Protein AF-A0A1J5D6B6-F1 (afdb_monomer)

Nearest PDB structures (foldseek):
  6pyu-assembly1_B  TM=5.016E-01  e=1.955E+00  Homo sapiens
  5c22-assembly4_D  TM=2.352E-01  e=2.054E+00  Escherichia coli
  5c22-assembly3_C  TM=2.346E-01  e=4.563E+00  Escherichia coli

Mean predicted aligned error: 16.15 Å

Sequence (320 aa):
MKPPSLSFFITIIVAALSVAAFASGPAAPVIGTVDLAALLVFHPAMAAYDPFNHAFLKNKTTMQPQEINRLNQKTDKQITDLQEKIKPLQGRMNELRSRFDEDQRKTQGEHDKILPGLSGGRAFQENNKFSMKMNALSVKFTSQIRALQVQIDQLQASIQENLSGGPASRYTSADETQQRFADLYAEIQRITQQAASAKGISVVFDSGFSPPGGSTAASREPDLPSNFEYGEMLGMSLPQGLDRDSGAVQGFFELQRSRAEAWYRNRCSILSPFSERIQTSFVVTGGIDLTAEVMAAVLTKYRIDSKLQNAVLQAVHHGK

Foldseek 3Di:
DDDDDPVVVVVVVVVVVVVVPPPCDPDDAFEEEAALLLLLLLQLQCLQADLVVRFGFDDPPPDDPVNLVVVQVVLVVVLVVLVVVLVVLVVVLVVLVVVLVVVLVVLVVVLVVCQVVDDDPVNVVSVVVSVVVNVVSVVVSVVSNVVSVVVNVVSVVVSVVSVVVDDDPSGDDPVRRLVVSVVSSVVLVVLVVVLCVVVSNPYYAHANDDPPDDDDLLPDRQPDPPPLRSNCLQVDDDPPPCVPPPVSVVVNLVVSLVSLLSSSVCSSNSCSVVCVVVVPHDHDDDGHYCHLVSLVVSCVVVVGDPSSSVSNSVSVVVND

Structure (mmCIF, N/CA/C/O backbone):
data_AF-A0A1J5D6B6-F1
#
_entry.id   AF-A0A1J5D6B6-F1
#
loop_
_atom_site.group_PDB
_atom_site.id
_atom_site.type_symbol
_atom_site.label_atom_id
_atom_site.label_alt_id
_atom_site.label_comp_id
_atom_site.label_asym_id
_atom_site.label_entity_id
_atom_site.label_seq_id
_atom_site.pdbx_PDB_ins_code
_atom_site.Cartn_x
_atom_site.Cartn_y
_atom_site.Cartn_z
_atom_site.occupancy
_atom_site.B_iso_or_equiv
_atom_site.auth_seq_id
_atom_site.auth_comp_id
_atom_site.auth_asym_id
_atom_site.auth_atom_id
_atom_site.pdbx_PDB_model_num
ATOM 1 N N . MET A 1 1 ? -60.177 44.502 64.240 1.00 45.25 1 MET A N 1
ATOM 2 C CA . MET A 1 1 ? -59.138 43.525 63.847 1.00 45.25 1 MET A CA 1
ATOM 3 C C . MET A 1 1 ? -59.154 43.415 62.329 1.00 45.25 1 MET A C 1
ATOM 5 O O . MET A 1 1 ? -60.178 43.042 61.778 1.00 45.25 1 MET A O 1
ATOM 9 N N . LYS A 1 2 ? -58.092 43.877 61.660 1.00 43.75 2 LYS A N 1
ATOM 10 C CA . LYS A 1 2 ? -57.974 43.949 60.192 1.00 43.75 2 LYS A CA 1
ATOM 11 C C . LYS A 1 2 ? -57.109 42.759 59.739 1.00 43.75 2 LYS A C 1
ATOM 13 O O . LYS A 1 2 ? -56.049 42.585 60.340 1.00 43.75 2 LYS A O 1
ATOM 18 N N . PRO A 1 3 ? -57.524 41.934 58.762 1.00 51.62 3 PRO A N 1
ATOM 19 C CA . PRO A 1 3 ? -56.707 40.809 58.316 1.00 51.62 3 PRO A CA 1
ATOM 20 C C . PRO A 1 3 ? -55.467 41.319 57.557 1.00 51.62 3 PRO A C 1
ATOM 22 O O . PRO A 1 3 ? -55.564 42.332 56.856 1.00 51.62 3 PRO A O 1
ATOM 25 N N . PRO A 1 4 ? -54.302 40.661 57.689 1.00 52.03 4 PRO A N 1
ATOM 26 C CA . PRO A 1 4 ? -53.114 41.032 56.933 1.00 52.03 4 PRO A CA 1
ATOM 27 C C . PRO A 1 4 ? -53.316 40.749 55.440 1.00 52.03 4 PRO A C 1
ATOM 29 O O . PRO A 1 4 ? -53.865 39.723 55.040 1.00 52.03 4 PRO A O 1
ATOM 32 N N . SER A 1 5 ? -52.889 41.701 54.613 1.00 51.56 5 SER A N 1
ATOM 33 C CA . SER A 1 5 ? -53.041 41.682 53.159 1.00 51.56 5 SER A CA 1
ATOM 34 C C . SER A 1 5 ? -52.212 40.573 52.502 1.00 51.56 5 SER A C 1
ATOM 36 O O . SER A 1 5 ? -51.002 40.486 52.726 1.00 51.56 5 SER A O 1
ATOM 38 N N . LEU A 1 6 ? -52.850 39.814 51.606 1.00 52.22 6 LEU A N 1
ATOM 39 C CA . LEU A 1 6 ? -52.273 38.739 50.782 1.00 52.22 6 LEU A CA 1
ATOM 40 C C . LEU A 1 6 ? -51.003 39.132 49.992 1.00 52.22 6 LEU A C 1
ATOM 42 O O . LEU A 1 6 ? -50.232 38.259 49.601 1.00 52.22 6 LEU A O 1
ATOM 46 N N . SER A 1 7 ? -50.751 40.427 49.769 1.00 51.31 7 SER A N 1
ATOM 47 C CA . SER A 1 7 ? -49.588 40.907 49.009 1.00 51.31 7 SER A CA 1
ATOM 48 C C . SER A 1 7 ? -48.235 40.650 49.676 1.00 51.31 7 SER A C 1
ATOM 50 O O . SER A 1 7 ? -47.229 40.648 48.977 1.00 51.31 7 SER A O 1
ATOM 52 N N . PHE A 1 8 ? -48.173 40.413 50.991 1.00 49.12 8 PHE A N 1
ATOM 53 C CA . PHE A 1 8 ? -46.883 40.206 51.667 1.00 49.12 8 PHE A CA 1
ATOM 54 C C . PHE A 1 8 ? -46.329 38.781 51.504 1.00 49.12 8 PHE A C 1
ATOM 56 O O . PHE A 1 8 ? -45.116 38.587 51.516 1.00 49.12 8 PHE A O 1
ATOM 63 N N . PHE A 1 9 ? -47.197 37.785 51.289 1.00 47.00 9 PHE A N 1
ATOM 64 C CA . PHE A 1 9 ? -46.773 36.390 51.114 1.00 47.00 9 PHE A CA 1
ATOM 65 C C . PHE A 1 9 ? -46.266 36.084 49.698 1.00 47.00 9 PHE A C 1
ATOM 67 O O . PHE A 1 9 ? -45.377 35.251 49.537 1.00 47.00 9 PHE A O 1
ATOM 74 N N . ILE A 1 10 ? -46.763 36.783 48.672 1.00 51.06 10 ILE A N 1
ATOM 75 C CA . ILE A 1 10 ? -46.348 36.546 47.279 1.00 51.06 10 ILE A CA 1
ATOM 76 C C . ILE A 1 10 ? -44.930 37.087 47.021 1.00 51.06 10 ILE A C 1
ATOM 78 O O . ILE A 1 10 ? -44.139 36.445 46.333 1.00 51.06 10 ILE A O 1
ATOM 82 N N . THR A 1 11 ? -44.550 38.207 47.640 1.00 46.72 11 THR A N 1
ATOM 83 C CA . THR A 1 11 ? -43.224 38.817 47.436 1.00 46.72 11 THR A CA 1
ATOM 84 C C . THR A 1 11 ? -42.088 37.996 48.061 1.00 46.72 11 THR A C 1
ATOM 86 O O . THR A 1 11 ? -40.992 37.942 47.507 1.00 46.72 11 THR A O 1
ATOM 89 N N . ILE A 1 12 ? -42.342 37.288 49.169 1.00 50.06 12 ILE A N 1
ATOM 90 C CA . ILE A 1 12 ? -41.332 36.435 49.822 1.00 50.06 12 ILE A CA 1
ATOM 91 C C . ILE A 1 12 ? -41.109 35.129 49.038 1.00 50.06 12 ILE A C 1
ATOM 93 O O . ILE A 1 12 ? -39.979 34.651 48.960 1.00 50.06 12 ILE A O 1
ATOM 97 N N . ILE A 1 13 ? -42.139 34.589 48.378 1.00 51.00 13 ILE A N 1
ATOM 98 C CA . ILE A 1 13 ? -42.002 33.378 47.548 1.00 51.00 13 ILE A CA 1
ATOM 99 C C . ILE A 1 13 ? -41.249 33.679 46.241 1.00 51.00 13 ILE A C 1
ATOM 101 O O . ILE A 1 13 ? -40.418 32.877 45.818 1.00 51.00 13 ILE A O 1
ATOM 105 N N . VAL A 1 14 ? -41.442 34.858 45.638 1.00 50.56 14 VAL A N 1
ATOM 106 C CA . VAL A 1 14 ? -40.681 35.263 44.438 1.00 50.56 14 VAL A CA 1
ATOM 107 C C . VAL A 1 14 ? -39.212 35.562 44.773 1.00 50.56 14 VAL A C 1
ATOM 109 O O . VAL A 1 14 ? -38.323 35.205 44.000 1.00 50.56 14 VAL A O 1
ATOM 112 N N . ALA A 1 15 ? -38.917 36.115 45.954 1.00 47.34 15 ALA A N 1
ATOM 113 C CA . ALA A 1 15 ? -37.536 36.313 46.404 1.00 47.34 15 ALA A CA 1
ATOM 114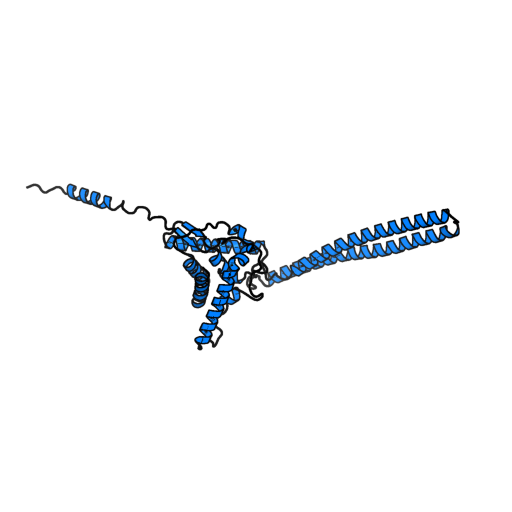 C C . ALA A 1 15 ? -36.827 34.990 46.765 1.00 47.34 15 ALA A C 1
ATOM 116 O O . ALA A 1 15 ? -35.646 34.836 46.464 1.00 47.34 15 ALA A O 1
ATOM 117 N N . ALA A 1 16 ? -37.538 34.004 47.328 1.00 46.91 16 ALA A N 1
ATOM 118 C CA . ALA A 1 16 ? -36.970 32.692 47.653 1.00 46.91 16 ALA A CA 1
ATOM 119 C C . ALA A 1 16 ? -36.756 31.785 46.422 1.00 46.91 16 ALA A C 1
ATOM 121 O O . ALA A 1 16 ? -35.820 30.987 46.420 1.00 46.91 16 ALA A O 1
ATOM 122 N N . LEU A 1 17 ? -37.547 31.934 45.348 1.00 47.38 17 LEU A N 1
ATOM 123 C CA . LEU A 1 17 ? -37.294 31.232 44.078 1.00 47.38 17 LEU A CA 1
ATOM 124 C C . LEU A 1 17 ? -36.181 31.868 43.226 1.00 47.38 17 LEU A C 1
ATOM 126 O O . LEU A 1 17 ? -35.637 31.202 42.349 1.00 47.38 17 LEU A O 1
ATOM 130 N N . SER A 1 18 ? -35.805 33.122 43.489 1.00 46.94 18 SER A N 1
ATOM 131 C CA . SER A 1 18 ? -34.784 33.828 42.697 1.00 46.94 18 SER A CA 1
ATOM 132 C C . SER A 1 18 ? -33.343 33.530 43.137 1.00 46.94 18 SER A C 1
ATOM 134 O O . SER A 1 18 ? -32.409 33.768 42.375 1.00 46.94 18 SER A O 1
ATOM 136 N N . VAL A 1 19 ? -33.136 32.983 44.343 1.00 47.47 19 VAL A N 1
ATOM 137 C CA . VAL A 1 19 ? -31.791 32.673 44.878 1.00 47.47 19 VAL A CA 1
ATOM 138 C C . VAL A 1 19 ? -31.315 31.262 44.489 1.00 47.47 19 VAL A C 1
ATOM 140 O O . VAL A 1 19 ? -30.121 30.982 44.529 1.00 47.47 19 VAL A O 1
ATOM 143 N N . ALA A 1 20 ? -32.204 30.382 44.017 1.00 47.47 20 ALA A N 1
ATOM 144 C CA . ALA A 1 20 ? -31.827 29.035 43.571 1.00 47.47 20 ALA A CA 1
ATOM 145 C C . ALA A 1 20 ? -31.264 28.979 42.133 1.00 47.47 20 ALA A C 1
ATOM 147 O O . ALA A 1 20 ? -30.716 27.954 41.736 1.00 47.47 20 ALA A O 1
ATOM 148 N N . ALA A 1 21 ? -31.366 30.060 41.350 1.00 48.50 21 ALA A N 1
ATOM 149 C CA . ALA A 1 21 ? -30.994 30.063 39.929 1.00 48.50 21 ALA A CA 1
ATOM 150 C C . ALA A 1 21 ? -29.518 30.414 39.636 1.00 48.50 21 ALA A C 1
ATOM 152 O O . ALA A 1 21 ? -29.111 30.383 38.479 1.00 48.50 21 ALA A O 1
ATOM 153 N N . PHE A 1 22 ? -28.702 30.732 40.651 1.00 46.53 22 PHE A N 1
ATOM 154 C CA . PHE A 1 22 ? -27.329 31.234 40.449 1.00 46.53 22 PHE A CA 1
ATOM 155 C C . PHE A 1 22 ? -26.210 30.343 41.016 1.00 46.53 22 PHE A C 1
ATOM 157 O O . PHE A 1 22 ? -25.053 30.754 41.022 1.00 46.53 22 PHE A O 1
ATOM 164 N N . ALA A 1 23 ? -26.512 29.119 41.465 1.00 44.16 23 ALA A N 1
ATOM 165 C CA . ALA A 1 23 ? -25.514 28.229 42.078 1.00 44.16 23 ALA A CA 1
ATOM 166 C C . ALA A 1 23 ? -24.962 27.122 41.157 1.00 44.16 23 ALA A C 1
ATOM 168 O O . ALA A 1 23 ? -24.169 26.300 41.608 1.00 44.16 23 ALA A O 1
ATOM 169 N N . SER A 1 24 ? -25.322 27.092 39.872 1.00 52.50 24 SER A N 1
ATOM 170 C CA . SER A 1 24 ? -24.652 26.241 38.881 1.00 52.50 24 SER A CA 1
ATOM 171 C C . SER A 1 24 ? -23.726 27.098 38.021 1.00 52.50 24 SER A C 1
ATOM 173 O O . SER A 1 24 ? -24.060 27.454 36.890 1.00 52.50 24 SER A O 1
ATOM 175 N N . GLY A 1 25 ? -22.561 27.462 38.566 1.00 55.38 25 GLY A N 1
ATOM 176 C CA . GLY A 1 25 ? -21.450 27.899 37.718 1.00 55.38 25 GLY A CA 1
ATOM 177 C C . GLY A 1 25 ? -21.177 26.825 36.653 1.00 55.38 25 GLY A C 1
ATOM 178 O O . GLY A 1 25 ? -21.450 25.650 36.920 1.00 55.38 25 GLY A O 1
ATOM 179 N N . PRO A 1 26 ? -20.700 27.187 35.445 1.00 58.22 26 PRO A N 1
ATOM 180 C CA . PRO A 1 26 ? -20.367 26.193 34.433 1.00 58.22 26 PRO A CA 1
ATOM 181 C C . PRO A 1 26 ? -19.434 25.168 35.075 1.00 58.22 26 PRO A C 1
ATOM 183 O O . PRO A 1 26 ? -18.391 25.538 35.621 1.00 58.22 26 PRO A O 1
ATOM 186 N N . ALA A 1 27 ? -19.860 23.901 35.089 1.00 61.97 27 ALA A N 1
ATOM 187 C CA . ALA A 1 27 ? -19.034 22.811 35.581 1.00 61.97 27 ALA A CA 1
ATOM 188 C C . ALA A 1 27 ? -17.660 22.934 34.916 1.00 61.97 27 ALA A C 1
ATOM 190 O O . ALA A 1 27 ? -17.585 23.202 33.713 1.00 61.97 27 ALA A O 1
ATOM 191 N N . ALA A 1 28 ? -16.591 22.828 35.710 1.00 68.81 28 ALA A N 1
ATOM 192 C CA . ALA A 1 28 ? -15.234 22.981 35.203 1.00 68.81 28 ALA A CA 1
ATOM 193 C C . ALA A 1 28 ? -15.067 22.111 33.943 1.00 68.81 28 ALA A C 1
ATOM 195 O O . ALA A 1 28 ? -15.511 20.959 33.964 1.00 68.81 28 ALA A O 1
ATOM 196 N N . PRO A 1 29 ? -14.490 22.647 32.851 1.00 71.88 29 PRO A N 1
ATOM 197 C CA . PRO A 1 29 ? -14.393 21.915 31.598 1.00 71.88 29 PRO A CA 1
ATOM 198 C C . PRO A 1 29 ? -13.640 20.609 31.845 1.00 71.88 29 PRO A C 1
ATOM 200 O O . PRO A 1 29 ? -12.463 20.610 32.208 1.00 71.88 29 PRO A O 1
ATOM 203 N N . VAL A 1 30 ? -14.344 19.489 31.689 1.00 84.00 30 VAL A N 1
ATOM 204 C CA . VAL A 1 30 ? -13.747 18.165 31.825 1.00 84.00 30 VAL A CA 1
ATOM 205 C C . VAL A 1 30 ? -12.974 17.894 30.543 1.00 84.00 30 VAL A C 1
ATOM 207 O O . VAL A 1 30 ? -13.520 17.993 29.441 1.00 84.00 30 VAL A O 1
ATOM 210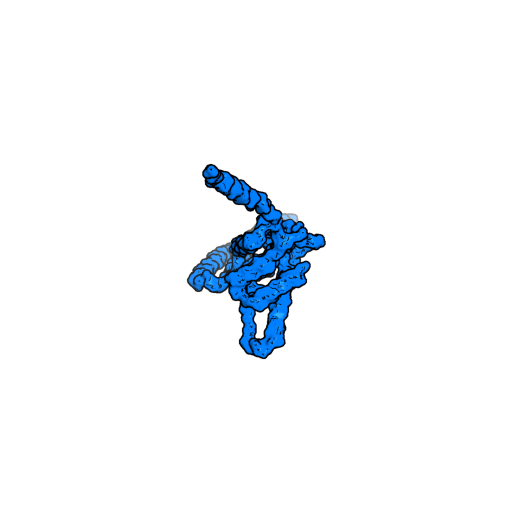 N N . ILE A 1 31 ? -11.692 17.582 30.696 1.00 86.00 31 ILE A N 1
ATOM 211 C CA . ILE A 1 31 ? -10.795 17.229 29.598 1.00 86.00 31 ILE A CA 1
ATOM 212 C C . ILE A 1 31 ? -10.806 15.708 29.439 1.00 86.00 31 ILE A C 1
ATOM 214 O O . ILE A 1 31 ? -10.655 14.972 30.419 1.00 86.00 31 ILE A O 1
ATOM 218 N N . GLY A 1 32 ? -10.985 15.242 28.207 1.00 86.69 32 GLY A N 1
ATOM 219 C CA . GLY A 1 32 ? -10.864 13.838 27.834 1.00 86.69 32 GLY A CA 1
ATOM 220 C C . GLY A 1 32 ? -9.606 13.584 27.014 1.00 86.69 32 GLY A C 1
ATOM 221 O O . GLY A 1 32 ? -9.111 14.475 26.322 1.00 86.69 32 GLY A O 1
ATOM 222 N N . THR A 1 33 ? -9.112 12.355 27.056 1.00 89.31 33 THR A N 1
ATOM 223 C CA . THR A 1 33 ? -8.022 11.886 26.196 1.00 89.31 33 THR A CA 1
ATOM 224 C C . THR A 1 33 ? -8.472 10.677 25.391 1.00 89.31 33 THR A C 1
ATOM 226 O O . THR A 1 33 ? -9.368 9.934 25.797 1.00 89.31 33 THR A O 1
ATOM 229 N N . VAL A 1 34 ? -7.884 10.495 24.214 1.00 88.81 34 VAL A N 1
ATOM 230 C CA . VAL A 1 34 ? -8.169 9.361 23.342 1.00 88.81 34 VAL A CA 1
ATOM 231 C C . VAL A 1 34 ? -6.899 8.929 22.618 1.00 88.81 34 VAL A C 1
ATOM 233 O O . VAL A 1 34 ? -6.173 9.760 22.087 1.00 88.81 34 VAL A O 1
ATOM 236 N N . ASP A 1 35 ? -6.616 7.631 22.582 1.00 88.75 35 ASP A N 1
ATOM 237 C CA . ASP A 1 35 ? -5.547 7.085 21.746 1.00 88.75 35 ASP A CA 1
ATOM 238 C C . ASP A 1 35 ? -6.069 6.899 20.316 1.00 88.75 35 ASP A C 1
ATOM 240 O O . ASP A 1 35 ? -6.650 5.865 19.969 1.00 88.75 35 ASP A O 1
ATOM 244 N N . LEU A 1 36 ? -5.900 7.930 19.485 1.00 88.38 36 LEU A N 1
ATOM 245 C CA . LEU A 1 36 ? -6.423 7.921 18.122 1.00 88.38 36 LEU A CA 1
ATOM 246 C C . LEU A 1 36 ? -5.714 6.885 17.242 1.00 88.38 36 LEU A C 1
ATOM 248 O O . LEU A 1 36 ? -6.354 6.272 16.387 1.00 88.38 36 LEU A O 1
ATOM 252 N N . ALA A 1 37 ? -4.421 6.646 17.481 1.00 88.81 37 ALA A N 1
ATOM 253 C CA . ALA A 1 37 ? -3.646 5.629 16.777 1.00 88.81 37 ALA A CA 1
ATOM 254 C C . ALA A 1 37 ? -4.246 4.236 16.999 1.00 88.81 37 ALA A C 1
ATOM 256 O O . ALA A 1 37 ? -4.489 3.501 16.040 1.00 88.81 37 ALA A O 1
ATOM 257 N N . ALA A 1 38 ? -4.529 3.892 18.258 1.00 90.12 38 ALA A N 1
ATOM 258 C CA . ALA A 1 38 ? -5.153 2.624 18.611 1.00 90.12 38 ALA A CA 1
ATOM 259 C C . ALA A 1 38 ? -6.540 2.485 17.976 1.00 90.12 38 ALA A C 1
ATOM 261 O O . ALA A 1 38 ? -6.835 1.448 17.383 1.00 90.12 38 ALA A O 1
ATOM 262 N N . LEU A 1 39 ? -7.370 3.533 18.059 1.00 91.75 39 LEU A N 1
ATOM 263 C CA . LEU A 1 39 ? -8.713 3.537 17.471 1.00 91.75 39 LEU A CA 1
ATOM 264 C C . LEU A 1 39 ? -8.696 3.340 15.955 1.00 91.75 39 LEU A C 1
ATOM 266 O O . LEU A 1 39 ? -9.516 2.589 15.434 1.00 91.75 39 LEU A O 1
ATOM 270 N N . LEU A 1 40 ? -7.765 3.992 15.254 1.00 91.81 40 LEU A N 1
ATOM 271 C CA . LEU A 1 40 ? -7.618 3.861 13.807 1.00 91.81 40 LEU A CA 1
ATOM 272 C C . LEU A 1 40 ? -7.171 2.452 13.430 1.00 91.81 40 LEU A C 1
ATOM 274 O O . LEU A 1 40 ? -7.821 1.810 12.613 1.00 91.81 40 LEU A O 1
ATOM 278 N N . VAL A 1 41 ? -6.099 1.949 14.045 1.00 91.00 41 VAL A N 1
ATOM 279 C CA . VAL A 1 41 ? -5.502 0.650 13.696 1.00 91.00 41 VAL A CA 1
ATOM 280 C C . VAL A 1 41 ? -6.427 -0.530 14.003 1.00 91.00 41 VAL A C 1
ATOM 282 O O . VAL A 1 41 ? -6.443 -1.497 13.242 1.00 91.00 41 VAL A O 1
ATOM 285 N N . PHE A 1 42 ? -7.241 -0.447 15.058 1.00 92.38 42 PHE A N 1
ATOM 286 C CA . PHE A 1 42 ? -8.244 -1.465 15.390 1.00 92.38 42 PHE A CA 1
ATOM 287 C C . PHE A 1 42 ? -9.632 -1.202 14.794 1.00 92.38 42 PHE A C 1
ATOM 289 O O . PHE A 1 42 ? -10.598 -1.895 15.123 1.00 92.38 42 PHE A O 1
ATOM 296 N N . HIS A 1 43 ? -9.766 -0.213 13.913 1.00 92.81 43 HIS A N 1
ATOM 297 C CA . HIS A 1 43 ? -11.037 0.024 13.256 1.00 92.81 43 HIS A CA 1
ATOM 298 C C . HIS A 1 43 ? -11.396 -1.178 12.357 1.00 92.81 43 HIS A C 1
ATOM 300 O O . HIS A 1 43 ? -10.570 -1.583 11.540 1.00 92.81 43 HIS A O 1
ATOM 306 N N . PRO A 1 44 ? -12.621 -1.735 12.405 1.00 90.50 44 PRO A N 1
ATOM 307 C CA . PRO A 1 44 ? -12.977 -2.922 11.622 1.00 90.50 44 PRO A CA 1
ATOM 308 C C . PRO A 1 44 ? -12.775 -2.780 10.111 1.00 90.50 44 PRO A C 1
ATOM 310 O O . PRO A 1 44 ? -12.438 -3.748 9.445 1.00 90.50 44 PRO A O 1
ATOM 313 N N . ALA A 1 45 ? -12.913 -1.580 9.543 1.00 89.69 45 ALA A N 1
ATOM 314 C CA . ALA A 1 45 ? -12.605 -1.367 8.123 1.00 89.69 45 ALA A CA 1
ATOM 315 C C . ALA A 1 45 ? -11.096 -1.416 7.778 1.00 89.69 45 ALA A C 1
ATOM 317 O O . ALA A 1 45 ? -10.757 -1.622 6.614 1.00 89.69 45 ALA A O 1
ATOM 318 N N . MET A 1 46 ? -10.196 -1.323 8.766 1.00 90.19 46 MET A N 1
ATOM 319 C CA . MET A 1 46 ? -8.770 -1.643 8.601 1.00 90.19 46 MET A CA 1
ATOM 320 C C . MET A 1 46 ? -8.512 -3.149 8.475 1.00 90.19 46 MET A C 1
ATOM 322 O O . MET A 1 46 ? -7.399 -3.530 8.138 1.00 90.19 46 MET A O 1
ATOM 326 N N . ALA A 1 47 ? -9.519 -4.017 8.661 1.00 87.56 47 ALA A N 1
ATOM 327 C CA . ALA A 1 47 ? -9.426 -5.459 8.388 1.00 87.56 47 ALA A CA 1
ATOM 328 C C . ALA A 1 47 ? -8.886 -5.772 6.989 1.00 87.56 47 ALA A C 1
ATOM 330 O O . ALA A 1 47 ? -8.178 -6.756 6.798 1.00 87.56 47 ALA A O 1
ATOM 331 N N . ALA A 1 48 ? -9.253 -4.936 6.018 1.00 86.31 48 ALA A N 1
ATOM 332 C CA . ALA A 1 48 ? -8.833 -5.071 4.636 1.00 86.31 48 ALA A CA 1
ATOM 333 C C . ALA A 1 48 ? -7.495 -4.371 4.353 1.00 86.31 48 ALA A C 1
ATOM 335 O O . ALA A 1 48 ? -6.992 -4.499 3.246 1.00 86.31 48 ALA A O 1
ATOM 336 N N . TYR A 1 49 ? -6.939 -3.590 5.279 1.00 89.31 49 TYR A N 1
ATOM 337 C CA . TYR A 1 49 ? -5.703 -2.855 5.034 1.00 89.31 49 TYR A CA 1
ATOM 338 C C . TYR A 1 49 ? -4.489 -3.774 5.128 1.00 89.31 49 TYR A C 1
ATOM 340 O O . TYR A 1 49 ? -4.320 -4.491 6.112 1.00 89.31 49 TYR A O 1
ATOM 348 N N . ASP A 1 50 ? -3.631 -3.704 4.118 1.00 86.44 50 ASP A N 1
ATOM 349 C CA . ASP A 1 50 ? -2.364 -4.417 4.078 1.00 86.44 50 ASP A CA 1
ATOM 350 C C . ASP A 1 50 ? -1.210 -3.443 4.368 1.00 86.44 50 ASP A C 1
ATOM 352 O O . ASP A 1 50 ? -0.948 -2.544 3.558 1.00 86.44 50 ASP A O 1
ATOM 356 N N . PRO A 1 51 ? -0.511 -3.602 5.509 1.00 84.44 51 PRO A N 1
ATOM 357 C CA . PRO A 1 51 ? 0.602 -2.738 5.880 1.00 84.44 51 PRO A CA 1
ATOM 358 C C . PRO A 1 51 ? 1.803 -2.805 4.935 1.00 84.44 51 PRO A C 1
ATOM 360 O O . PRO A 1 51 ? 2.549 -1.834 4.888 1.00 84.44 51 PRO A O 1
ATOM 363 N N . PHE A 1 52 ? 2.000 -3.908 4.204 1.00 82.69 52 PHE A N 1
ATOM 364 C CA . PHE A 1 52 ? 3.143 -4.085 3.301 1.00 82.69 52 PHE A CA 1
ATOM 365 C C . PHE A 1 52 ? 2.892 -3.446 1.933 1.00 82.69 52 PHE A C 1
ATOM 367 O O . PHE A 1 52 ? 3.800 -2.887 1.328 1.00 82.69 52 PHE A O 1
ATOM 374 N N . ASN A 1 53 ? 1.646 -3.503 1.454 1.00 80.81 53 ASN A N 1
ATOM 375 C CA . ASN A 1 53 ? 1.242 -2.892 0.183 1.00 80.81 53 ASN A CA 1
ATOM 376 C C . ASN A 1 53 ? 0.690 -1.463 0.343 1.00 80.81 53 ASN A C 1
ATOM 378 O O . ASN A 1 53 ? 0.377 -0.813 -0.653 1.00 80.81 53 ASN A O 1
ATOM 382 N N . HIS A 1 54 ? 0.545 -0.982 1.583 1.00 86.50 54 HIS A N 1
ATOM 383 C CA . HIS A 1 54 ? -0.014 0.327 1.936 1.00 86.50 54 HIS A CA 1
ATOM 384 C C . HIS A 1 54 ? -1.371 0.623 1.273 1.00 86.50 54 HIS A C 1
ATOM 386 O O . HIS A 1 54 ? -1.662 1.754 0.877 1.00 86.50 54 HIS A O 1
ATOM 392 N N . ALA A 1 55 ? -2.216 -0.398 1.131 1.00 86.31 55 ALA A N 1
ATOM 393 C CA . ALA A 1 55 ? -3.484 -0.293 0.421 1.00 86.31 55 ALA A CA 1
ATOM 394 C C . ALA A 1 55 ? -4.544 -1.237 1.000 1.00 86.31 55 ALA A C 1
ATOM 396 O O . ALA A 1 55 ? -4.232 -2.253 1.620 1.00 86.31 55 ALA A O 1
ATOM 397 N N . PHE A 1 56 ? -5.821 -0.909 0.793 1.00 86.81 56 PHE A N 1
ATOM 398 C CA . PHE A 1 56 ? -6.928 -1.752 1.239 1.00 86.81 56 PHE A CA 1
ATOM 399 C C . PHE A 1 56 ? -7.271 -2.799 0.205 1.00 86.81 56 PHE A C 1
ATOM 401 O O . PHE A 1 56 ? -7.399 -2.488 -0.972 1.00 86.81 56 PHE A O 1
ATOM 408 N N . LEU A 1 57 ? -7.586 -4.002 0.653 1.00 82.56 57 LEU A N 1
ATOM 409 C CA . LEU A 1 57 ? -8.181 -5.020 -0.176 1.00 82.56 57 LEU A CA 1
ATOM 410 C C . LEU A 1 57 ? -9.546 -4.531 -0.712 1.00 82.56 57 LEU A C 1
ATOM 412 O O . LEU A 1 57 ? -10.418 -4.039 0.018 1.00 82.56 57 LEU A O 1
ATOM 416 N N . LYS A 1 58 ? -9.751 -4.639 -2.024 1.00 77.19 58 LYS A N 1
ATOM 417 C CA . LYS A 1 58 ? -11.047 -4.481 -2.674 1.00 77.19 58 LYS A CA 1
ATOM 418 C C . LYS A 1 58 ? -11.881 -5.705 -2.320 1.00 77.19 58 LYS A C 1
ATOM 420 O O . LYS A 1 58 ? -11.572 -6.823 -2.728 1.00 77.19 58 LYS A O 1
ATOM 425 N N . ASN A 1 59 ? -12.960 -5.496 -1.571 1.00 60.75 59 ASN A N 1
ATOM 426 C CA . ASN A 1 59 ? -13.939 -6.546 -1.325 1.00 60.75 59 ASN A CA 1
ATOM 427 C C . ASN A 1 59 ? -14.441 -7.070 -2.678 1.00 60.75 59 ASN A C 1
ATOM 429 O O . ASN A 1 59 ? -15.021 -6.316 -3.461 1.00 60.75 59 ASN A O 1
ATOM 433 N N . LYS A 1 60 ? -14.250 -8.371 -2.942 1.00 51.69 60 LYS A N 1
ATOM 434 C CA . LYS A 1 60 ? -14.766 -9.057 -4.146 1.00 51.69 60 LYS A CA 1
ATOM 435 C C . LYS A 1 60 ? -16.281 -8.876 -4.333 1.00 51.69 60 LYS A C 1
ATOM 437 O O . LYS A 1 60 ? -16.796 -9.108 -5.417 1.00 51.69 60 LYS A O 1
ATOM 442 N N . THR A 1 61 ? -16.986 -8.464 -3.283 1.00 46.44 61 THR A N 1
ATOM 443 C CA . THR A 1 61 ? -18.442 -8.341 -3.209 1.00 46.44 61 THR A CA 1
ATOM 444 C C . THR A 1 61 ? -19.006 -7.053 -3.827 1.00 46.44 61 THR A C 1
ATOM 446 O O . THR A 1 61 ? -20.213 -6.991 -4.035 1.00 46.44 61 THR A O 1
ATOM 449 N N . THR A 1 62 ? -18.192 -6.029 -4.127 1.00 48.97 62 THR A N 1
ATOM 450 C CA . THR A 1 62 ? -18.717 -4.705 -4.541 1.00 48.97 62 THR A CA 1
ATOM 451 C C . THR A 1 62 ? -18.567 -4.362 -6.022 1.00 48.97 62 THR A C 1
ATOM 453 O O . THR A 1 62 ? -19.118 -3.353 -6.447 1.00 48.97 62 THR A O 1
ATOM 456 N N . MET A 1 63 ? -17.860 -5.164 -6.821 1.00 49.81 63 MET A N 1
ATOM 457 C CA . MET A 1 63 ? -17.827 -4.976 -8.276 1.00 49.81 63 MET A CA 1
ATOM 458 C C . MET A 1 63 ? -18.748 -5.996 -8.929 1.00 49.81 63 MET A C 1
ATOM 460 O O . MET A 1 63 ? -18.589 -7.201 -8.720 1.00 49.81 63 MET A O 1
ATOM 464 N N . GLN A 1 64 ? -19.715 -5.532 -9.725 1.00 56.38 64 GLN A N 1
ATOM 465 C CA . GLN A 1 64 ? -20.537 -6.468 -10.484 1.00 56.38 64 GLN A CA 1
ATOM 466 C C . GLN A 1 64 ? -19.632 -7.247 -11.456 1.00 56.38 64 GLN A C 1
ATOM 468 O O . GLN A 1 64 ? -18.752 -6.647 -12.079 1.00 56.38 64 GLN A O 1
ATOM 473 N N . PRO A 1 65 ? -19.852 -8.558 -11.671 1.00 57.00 65 PRO A N 1
ATOM 474 C CA . PRO A 1 65 ? -19.068 -9.353 -12.624 1.00 57.00 65 PRO A CA 1
ATOM 475 C C . PRO A 1 65 ? -18.975 -8.723 -14.026 1.00 57.00 65 PRO A C 1
ATOM 477 O O . PRO A 1 65 ? -17.990 -8.892 -14.740 1.00 57.00 65 PRO A O 1
ATOM 480 N N . GLN A 1 66 ? -19.988 -7.941 -14.410 1.00 64.75 66 GLN A N 1
ATOM 481 C CA . GLN A 1 66 ? -20.029 -7.187 -15.662 1.00 64.75 66 GLN A CA 1
ATOM 482 C C . GLN A 1 66 ? -19.024 -6.025 -15.714 1.00 64.75 66 GLN A C 1
ATOM 484 O O . GLN A 1 66 ? -18.456 -5.763 -16.773 1.00 64.75 66 GLN A O 1
ATOM 489 N N . GLU A 1 67 ? -18.774 -5.339 -14.600 1.00 57.41 67 GLU A N 1
ATOM 490 C CA . GLU A 1 67 ? -17.793 -4.248 -14.518 1.00 57.41 67 GLU A CA 1
ATOM 491 C C . GLU A 1 67 ? -16.366 -4.789 -14.549 1.00 57.41 67 GLU A C 1
ATOM 493 O O . GLU A 1 67 ? -15.520 -4.239 -15.252 1.00 57.41 67 GLU A O 1
ATOM 498 N N . ILE A 1 68 ? -16.133 -5.926 -13.887 1.00 57.47 68 ILE A N 1
ATOM 499 C CA . ILE A 1 68 ? -14.864 -6.664 -13.950 1.00 57.47 68 ILE A CA 1
ATOM 500 C C . ILE A 1 68 ? -14.568 -7.067 -15.400 1.00 57.47 68 ILE A C 1
ATOM 502 O O . ILE A 1 68 ? -13.482 -6.802 -15.910 1.00 57.47 68 ILE A O 1
ATOM 506 N N . ASN A 1 69 ? -15.558 -7.622 -16.106 1.00 67.50 69 ASN A N 1
ATOM 507 C CA . ASN A 1 69 ? -15.401 -7.994 -17.512 1.00 67.50 69 ASN A CA 1
ATOM 508 C C . ASN A 1 69 ? -15.141 -6.781 -18.420 1.00 67.50 69 ASN A C 1
ATOM 510 O O . ASN A 1 69 ? -14.321 -6.872 -19.330 1.00 67.50 69 ASN A O 1
ATOM 514 N N . ARG A 1 70 ? -15.793 -5.636 -18.177 1.00 72.38 70 ARG A N 1
ATOM 515 C CA . ARG A 1 70 ? -15.548 -4.399 -18.942 1.00 72.38 70 ARG A CA 1
ATOM 516 C C . ARG A 1 70 ? -14.152 -3.830 -18.708 1.00 72.38 70 ARG A C 1
ATOM 518 O O . ARG A 1 70 ? -13.529 -3.364 -19.659 1.00 72.38 70 ARG A O 1
ATOM 525 N N . LEU A 1 71 ? -13.670 -3.858 -17.467 1.00 64.56 71 LEU A N 1
ATOM 526 C CA . LEU A 1 71 ? -12.326 -3.401 -17.122 1.00 64.56 71 LEU A CA 1
ATOM 527 C C . LEU A 1 71 ? -11.263 -4.311 -17.737 1.00 64.56 71 LEU A C 1
ATOM 529 O O . LEU A 1 71 ? -10.369 -3.800 -18.401 1.00 64.56 71 LEU A O 1
ATOM 533 N N . ASN A 1 72 ? -11.427 -5.633 -17.633 1.00 68.44 72 ASN A N 1
ATOM 534 C CA . ASN A 1 72 ? -10.530 -6.595 -18.279 1.00 68.44 72 ASN A CA 1
ATOM 535 C C . ASN A 1 72 ? -10.489 -6.378 -19.797 1.00 68.44 72 ASN A C 1
ATOM 537 O O . ASN A 1 72 ? -9.416 -6.221 -20.362 1.00 68.44 72 ASN A O 1
ATOM 541 N N . GLN A 1 73 ? -11.648 -6.222 -20.445 1.00 78.88 73 GLN A N 1
ATOM 542 C CA . GLN A 1 73 ? -11.705 -5.911 -21.878 1.00 78.88 73 GLN A CA 1
ATOM 543 C C . GLN A 1 73 ? -11.018 -4.587 -22.235 1.00 78.88 73 GLN A C 1
ATOM 545 O O . GLN A 1 73 ? -10.475 -4.457 -23.330 1.00 78.88 73 GLN A O 1
ATOM 550 N N . LYS A 1 74 ? -11.064 -3.579 -21.357 1.00 77.31 74 LYS A N 1
ATOM 551 C CA . LYS A 1 74 ? -10.378 -2.301 -21.579 1.00 77.31 74 LYS A CA 1
ATOM 552 C C . LYS A 1 74 ? -8.862 -2.469 -21.473 1.00 77.31 74 LYS A C 1
ATOM 554 O O . LYS A 1 74 ? -8.156 -1.975 -22.348 1.00 77.31 74 LYS A O 1
ATOM 559 N N . THR A 1 75 ? -8.381 -3.179 -20.456 1.00 74.00 75 THR A N 1
ATOM 560 C CA . THR A 1 75 ? -6.956 -3.479 -20.274 1.00 74.00 75 THR A CA 1
ATOM 561 C C . THR A 1 75 ? -6.422 -4.347 -21.412 1.00 74.00 75 THR A C 1
ATOM 563 O O . THR A 1 75 ? -5.394 -4.013 -21.994 1.00 74.00 75 THR A O 1
ATOM 566 N N . ASP A 1 76 ? -7.158 -5.383 -21.821 1.00 80.69 76 ASP A N 1
ATOM 567 C CA . ASP A 1 76 ? -6.790 -6.250 -22.948 1.00 80.69 76 ASP A CA 1
ATOM 568 C C . ASP A 1 76 ? -6.677 -5.457 -24.256 1.00 80.69 76 ASP A C 1
ATOM 570 O O . ASP A 1 76 ? -5.733 -5.644 -25.028 1.00 80.69 76 ASP A O 1
ATOM 574 N N . LYS A 1 77 ? -7.604 -4.517 -24.491 1.00 87.00 77 LYS A N 1
ATOM 575 C CA . LYS A 1 77 ? -7.527 -3.593 -25.632 1.00 87.00 77 LYS A CA 1
ATOM 576 C C . LYS A 1 77 ? -6.291 -2.705 -25.554 1.00 87.00 77 LYS A C 1
ATOM 578 O O . LYS A 1 77 ? -5.571 -2.601 -26.536 1.00 87.00 77 LYS A O 1
ATOM 583 N N . GLN A 1 78 ? -6.002 -2.119 -24.393 1.00 83.56 78 GLN A N 1
ATOM 584 C CA . GLN A 1 78 ? -4.815 -1.278 -24.212 1.00 83.56 78 GLN A CA 1
ATOM 585 C C . GLN A 1 78 ? -3.511 -2.060 -24.424 1.00 83.56 78 GLN A C 1
ATOM 587 O O . GLN A 1 78 ? -2.599 -1.557 -25.077 1.00 83.56 78 GLN A O 1
ATOM 592 N N . ILE A 1 79 ? -3.429 -3.297 -23.930 1.00 83.19 79 ILE A N 1
ATOM 593 C CA . ILE A 1 79 ? -2.285 -4.185 -24.168 1.00 83.19 79 ILE A CA 1
ATOM 594 C C . ILE A 1 79 ? -2.153 -4.486 -25.662 1.00 83.19 79 ILE A C 1
ATOM 596 O O . ILE A 1 79 ? -1.053 -4.388 -26.207 1.00 83.19 79 ILE A O 1
ATOM 600 N N . THR A 1 80 ? -3.263 -4.802 -26.330 1.00 89.44 80 THR A N 1
ATOM 601 C CA . THR A 1 80 ? -3.280 -5.069 -27.775 1.00 89.44 80 THR A CA 1
ATOM 602 C C . THR A 1 80 ? -2.800 -3.848 -28.563 1.00 89.44 80 THR A C 1
ATOM 604 O O . THR A 1 80 ? -1.888 -3.974 -29.378 1.00 89.44 80 THR A O 1
ATOM 607 N N . ASP A 1 81 ? -3.306 -2.652 -28.253 1.00 90.50 81 ASP A N 1
ATOM 608 C CA . ASP A 1 81 ? -2.901 -1.395 -28.895 1.00 90.50 81 ASP A CA 1
ATOM 609 C C . ASP A 1 81 ? -1.401 -1.101 -28.694 1.00 90.50 81 ASP A C 1
ATOM 611 O O . ASP A 1 81 ? -0.710 -0.639 -29.607 1.00 90.50 81 ASP A O 1
ATOM 615 N N . LEU A 1 82 ? -0.862 -1.366 -27.497 1.00 89.38 82 LEU A N 1
ATOM 616 C CA . LEU A 1 82 ? 0.568 -1.202 -27.213 1.00 89.38 82 LEU A CA 1
ATOM 617 C C . LEU A 1 82 ? 1.419 -2.226 -27.979 1.00 89.38 82 LEU A C 1
ATOM 619 O O . LEU A 1 82 ? 2.458 -1.865 -28.536 1.00 89.38 82 LEU A O 1
ATOM 623 N N . GLN A 1 83 ? 0.971 -3.480 -28.073 1.00 89.88 83 GLN A N 1
ATOM 624 C CA . GLN A 1 83 ? 1.635 -4.511 -28.877 1.00 89.88 83 GLN A CA 1
ATOM 625 C C . GLN A 1 83 ? 1.623 -4.166 -30.372 1.00 89.88 83 GLN A C 1
ATOM 627 O O . GLN A 1 83 ? 2.626 -4.365 -31.064 1.00 89.88 83 GLN A O 1
ATOM 632 N N . GLU A 1 84 ? 0.526 -3.599 -30.875 1.00 93.25 84 GLU A N 1
ATOM 633 C CA . GLU A 1 84 ? 0.437 -3.117 -32.253 1.00 93.25 84 GLU A CA 1
ATOM 634 C C . GLU A 1 84 ? 1.415 -1.975 -32.539 1.00 93.25 84 GLU A C 1
ATOM 636 O O . GLU A 1 84 ? 1.960 -1.919 -33.640 1.00 93.25 84 GLU A O 1
ATOM 641 N N . LYS A 1 85 ? 1.729 -1.123 -31.553 1.00 91.62 85 LYS A N 1
ATOM 642 C CA . LYS A 1 85 ? 2.763 -0.078 -31.682 1.00 91.62 85 LYS A CA 1
ATOM 643 C C . LYS A 1 85 ? 4.193 -0.624 -31.682 1.00 91.62 85 LYS A C 1
ATOM 645 O O . LYS A 1 85 ? 5.065 -0.016 -32.301 1.00 91.62 85 LYS A O 1
ATOM 650 N N . ILE A 1 86 ? 4.453 -1.769 -31.046 1.00 91.88 86 ILE A N 1
ATOM 651 C CA . ILE A 1 86 ? 5.788 -2.396 -31.025 1.00 91.88 86 ILE A CA 1
ATOM 652 C C . ILE A 1 86 ? 6.150 -2.998 -32.392 1.00 91.88 86 ILE A C 1
ATOM 654 O O . ILE A 1 86 ? 7.285 -2.844 -32.852 1.00 91.88 86 ILE A O 1
ATOM 658 N N . LYS A 1 87 ? 5.195 -3.640 -33.078 1.00 92.94 87 LYS A N 1
ATOM 659 C CA . LYS A 1 87 ? 5.418 -4.288 -34.387 1.00 92.94 87 LYS A CA 1
ATOM 660 C C . LYS A 1 87 ? 6.092 -3.382 -35.439 1.00 92.94 87 LYS A C 1
ATOM 662 O O . LYS A 1 87 ? 7.104 -3.804 -36.003 1.00 92.94 87 LYS A O 1
ATOM 667 N N . PRO A 1 88 ? 5.621 -2.148 -35.719 1.00 93.62 88 PRO A N 1
ATOM 668 C CA . PRO A 1 88 ? 6.263 -1.278 -36.703 1.00 93.62 88 PRO A CA 1
ATOM 669 C C . PRO A 1 88 ? 7.655 -0.801 -36.263 1.00 93.62 88 PRO A C 1
ATOM 671 O O . PRO A 1 88 ? 8.508 -0.578 -37.120 1.00 93.62 88 PRO A O 1
ATOM 674 N N . LEU A 1 89 ? 7.927 -0.672 -34.958 1.00 92.81 89 LEU A N 1
ATOM 675 C CA . LEU A 1 89 ? 9.266 -0.330 -34.461 1.00 92.81 89 LEU A CA 1
ATOM 676 C C . LEU A 1 89 ? 10.261 -1.472 -34.699 1.00 92.81 89 LEU A C 1
ATOM 678 O O . LEU A 1 89 ? 11.372 -1.231 -35.172 1.00 92.81 89 LEU A O 1
ATOM 682 N N . GLN A 1 90 ? 9.841 -2.717 -34.459 1.00 91.44 90 GLN A N 1
ATOM 683 C CA . GLN A 1 90 ? 10.630 -3.906 -34.797 1.00 91.44 90 GLN A CA 1
ATOM 684 C C . GLN A 1 90 ? 10.856 -4.024 -36.313 1.00 91.44 90 GLN A C 1
ATOM 686 O O . GLN A 1 90 ? 11.969 -4.323 -36.746 1.00 91.44 90 GLN A O 1
ATOM 691 N N . GLY A 1 91 ? 9.836 -3.715 -37.123 1.00 94.00 91 GLY A N 1
ATOM 692 C CA . GLY A 1 91 ? 9.956 -3.630 -38.582 1.00 94.00 91 GLY A CA 1
ATOM 693 C C . GLY A 1 91 ? 11.025 -2.626 -39.022 1.00 94.00 91 GLY A C 1
ATOM 694 O O . GLY A 1 91 ? 11.950 -2.988 -39.748 1.00 94.00 91 GLY A O 1
ATOM 695 N N . ARG A 1 92 ? 10.979 -1.396 -38.490 1.00 93.25 92 ARG A N 1
ATOM 696 C CA . ARG A 1 92 ? 11.993 -0.356 -38.752 1.00 93.25 92 ARG A CA 1
ATOM 697 C C . ARG A 1 92 ? 13.399 -0.778 -38.331 1.00 93.25 92 ARG A C 1
ATOM 699 O O . ARG A 1 92 ? 14.361 -0.454 -39.020 1.00 93.25 92 ARG A O 1
ATOM 706 N N . MET A 1 93 ? 13.532 -1.506 -37.222 1.00 91.56 93 MET A N 1
ATOM 707 C CA . MET A 1 93 ? 14.821 -2.025 -36.759 1.00 91.56 93 MET A CA 1
ATOM 708 C C . MET A 1 93 ? 15.418 -3.039 -37.750 1.00 91.56 93 MET A C 1
ATOM 710 O O . MET A 1 93 ? 16.616 -2.993 -38.035 1.00 91.56 93 MET A O 1
ATOM 714 N N . ASN A 1 94 ? 14.585 -3.919 -38.311 1.00 93.12 94 ASN A N 1
ATOM 715 C CA . ASN A 1 94 ? 15.003 -4.893 -39.322 1.00 93.12 94 ASN A CA 1
ATOM 716 C C . ASN A 1 94 ? 15.347 -4.225 -40.661 1.00 93.12 94 ASN A C 1
ATOM 718 O O . ASN A 1 94 ? 16.374 -4.548 -41.257 1.00 93.12 94 ASN A O 1
ATOM 722 N N . GLU A 1 95 ? 14.544 -3.255 -41.106 1.00 94.69 95 GLU A N 1
ATOM 723 C CA . GLU A 1 95 ? 14.858 -2.451 -42.295 1.00 94.69 95 GLU A CA 1
ATOM 724 C C . GLU A 1 95 ? 16.192 -1.719 -42.139 1.00 94.69 95 GLU A C 1
ATOM 726 O O . GLU A 1 95 ? 17.005 -1.692 -43.062 1.00 94.69 95 GLU A O 1
ATOM 731 N N . LEU A 1 96 ? 16.443 -1.152 -40.957 1.00 93.81 96 LEU A N 1
ATOM 732 C CA . LEU A 1 96 ? 17.676 -0.433 -40.687 1.00 93.81 96 LEU A CA 1
ATOM 733 C C . LEU A 1 96 ? 18.902 -1.357 -40.711 1.00 93.81 96 LEU A C 1
ATOM 735 O O . LEU A 1 96 ? 19.931 -0.970 -41.260 1.00 93.81 96 LEU A O 1
ATOM 739 N N . ARG A 1 97 ? 18.784 -2.581 -40.173 1.00 93.31 97 ARG A N 1
ATOM 740 C CA . ARG A 1 97 ? 19.825 -3.622 -40.281 1.00 93.31 97 ARG A CA 1
ATOM 741 C C . ARG A 1 97 ? 20.124 -3.958 -41.739 1.00 93.31 97 ARG A C 1
ATOM 743 O O . ARG A 1 97 ? 21.278 -3.916 -42.144 1.00 93.31 97 ARG A O 1
ATOM 750 N N . SER A 1 98 ? 19.085 -4.188 -42.541 1.00 94.69 98 SER A N 1
ATOM 751 C CA . SER A 1 98 ? 19.252 -4.489 -43.966 1.00 94.69 98 SER A CA 1
ATOM 752 C C . SER A 1 98 ? 19.933 -3.350 -44.731 1.00 94.69 98 SER A C 1
ATOM 754 O O . SER A 1 98 ? 20.785 -3.611 -45.576 1.00 94.69 98 SER A O 1
ATOM 756 N N . ARG A 1 99 ? 19.574 -2.090 -44.445 1.00 94.44 99 ARG A N 1
ATOM 757 C CA . ARG A 1 99 ? 20.211 -0.921 -45.075 1.00 94.44 99 ARG A CA 1
ATOM 758 C C . ARG A 1 99 ? 21.671 -0.774 -44.662 1.00 94.44 99 ARG A C 1
ATOM 760 O O . ARG A 1 99 ? 22.505 -0.475 -45.505 1.00 94.44 99 ARG A O 1
ATOM 767 N N . PHE A 1 100 ? 21.980 -1.009 -43.388 1.00 94.69 100 PHE A N 1
ATOM 768 C CA . PHE A 1 100 ? 23.355 -0.980 -42.898 1.00 94.69 100 PHE A CA 1
ATOM 769 C C . PHE A 1 100 ? 24.229 -2.031 -43.592 1.00 94.69 100 PHE A C 1
ATOM 771 O O . PHE A 1 100 ? 25.310 -1.690 -44.067 1.00 94.69 100 PHE A O 1
ATOM 778 N N . ASP A 1 101 ? 23.738 -3.266 -43.727 1.00 94.06 101 ASP A N 1
ATOM 779 C CA . ASP A 1 101 ? 24.454 -4.333 -44.436 1.00 94.06 101 ASP A CA 1
ATOM 780 C C . ASP A 1 101 ? 24.695 -3.973 -45.912 1.00 94.06 101 ASP A C 1
ATOM 782 O O . ASP A 1 101 ? 25.767 -4.242 -46.463 1.00 94.06 101 ASP A O 1
ATOM 786 N N . GLU A 1 102 ? 23.713 -3.344 -46.564 1.00 95.38 102 GLU A N 1
ATOM 787 C CA . GLU A 1 102 ? 23.836 -2.876 -47.946 1.00 95.38 102 GLU A CA 1
ATOM 788 C C . GLU A 1 102 ? 24.873 -1.748 -48.079 1.00 95.38 102 GLU A C 1
ATOM 790 O O . GLU A 1 102 ? 25.755 -1.821 -48.939 1.00 95.38 102 GLU A O 1
ATOM 795 N N . ASP A 1 103 ? 24.812 -0.736 -47.213 1.00 94.19 103 ASP A N 1
ATOM 796 C CA . ASP A 1 103 ? 25.743 0.397 -47.205 1.00 94.19 103 ASP A CA 1
ATOM 797 C C . ASP A 1 103 ? 27.175 -0.048 -46.874 1.00 94.19 103 ASP A C 1
ATOM 799 O O . ASP A 1 103 ? 28.136 0.421 -47.494 1.00 94.19 103 ASP A O 1
ATOM 803 N N . GLN A 1 104 ? 27.331 -1.001 -45.952 1.00 94.69 104 GLN A N 1
ATOM 804 C CA . GLN A 1 104 ? 28.617 -1.613 -45.632 1.00 94.69 104 GLN A CA 1
ATOM 805 C C . GLN A 1 104 ? 29.193 -2.348 -46.846 1.00 94.69 104 GLN A C 1
ATOM 807 O O . GLN A 1 104 ? 30.353 -2.126 -47.198 1.00 94.69 104 GLN A O 1
ATOM 812 N N . ARG A 1 105 ? 28.394 -3.183 -47.526 1.00 94.75 105 ARG A N 1
ATOM 813 C CA . ARG A 1 105 ? 28.836 -3.895 -48.739 1.00 94.75 105 ARG A CA 1
ATOM 814 C C . ARG A 1 105 ? 29.207 -2.936 -49.866 1.00 94.75 105 ARG A C 1
ATOM 816 O O . ARG A 1 105 ? 30.211 -3.165 -50.536 1.00 94.75 105 ARG A O 1
ATOM 823 N N . LYS A 1 106 ? 28.437 -1.861 -50.067 1.00 94.69 106 LYS A N 1
ATOM 824 C CA . LYS A 1 106 ? 28.751 -0.821 -51.062 1.00 94.69 106 LYS A CA 1
ATOM 825 C C . LYS A 1 106 ? 30.065 -0.121 -50.733 1.00 94.69 106 LYS A C 1
ATOM 827 O O . LYS A 1 106 ? 30.939 -0.055 -51.590 1.00 94.69 106 LYS A O 1
ATOM 832 N N . THR A 1 107 ? 30.230 0.321 -49.488 1.00 91.62 107 THR A N 1
ATOM 833 C CA . THR A 1 107 ? 31.443 1.020 -49.036 1.00 91.62 107 THR A CA 1
ATOM 834 C C . THR A 1 107 ? 32.677 0.121 -49.147 1.00 91.62 107 THR A C 1
ATOM 836 O O . THR A 1 107 ? 33.723 0.572 -49.611 1.00 91.62 107 THR A O 1
ATOM 839 N N . GLN A 1 108 ? 32.552 -1.162 -48.789 1.00 92.25 108 GLN A N 1
ATOM 840 C CA . GLN A 1 108 ? 33.615 -2.155 -48.961 1.00 92.25 108 GLN A CA 1
ATOM 841 C C . GLN A 1 108 ? 33.942 -2.376 -50.444 1.00 92.25 108 GLN A C 1
ATOM 843 O O . GLN A 1 108 ? 35.100 -2.295 -50.836 1.00 92.25 108 GLN A O 1
ATOM 848 N N . GLY A 1 109 ? 32.929 -2.584 -51.289 1.00 92.62 109 GLY A N 1
ATOM 849 C CA . GLY A 1 109 ? 33.132 -2.813 -52.719 1.00 92.62 109 GLY A CA 1
ATOM 850 C C . GLY A 1 109 ? 33.719 -1.606 -53.460 1.00 92.62 109 GLY A C 1
ATOM 851 O O . GLY A 1 109 ? 34.468 -1.781 -54.418 1.00 92.62 109 GLY A O 1
ATOM 852 N N . GLU A 1 110 ? 33.406 -0.379 -53.038 1.00 90.38 110 GLU A N 1
ATOM 853 C CA . GLU A 1 110 ? 34.065 0.837 -53.533 1.00 90.38 110 GLU A CA 1
ATOM 854 C C . GLU A 1 110 ? 35.535 0.885 -53.113 1.00 90.38 110 GLU A C 1
ATOM 856 O O . GLU A 1 110 ? 36.403 1.174 -53.939 1.00 90.38 110 GLU A O 1
ATOM 861 N N . HIS A 1 111 ? 35.825 0.553 -51.854 1.00 90.75 111 HIS A N 1
ATOM 862 C CA . HIS A 1 111 ? 37.187 0.522 -51.338 1.00 90.75 111 HIS A CA 1
ATOM 863 C C . HIS A 1 111 ? 38.058 -0.513 -52.067 1.00 90.75 111 HIS A C 1
ATOM 865 O O . HIS A 1 111 ? 39.146 -0.168 -52.537 1.00 90.75 111 HIS A O 1
ATOM 871 N N . ASP A 1 112 ? 37.548 -1.734 -52.243 1.00 90.31 112 ASP A N 1
ATOM 872 C CA . ASP A 1 112 ? 38.249 -2.844 -52.899 1.00 90.31 112 ASP A CA 1
ATOM 873 C C . ASP A 1 112 ? 38.569 -2.547 -54.376 1.00 90.31 112 ASP A C 1
ATOM 875 O O . ASP A 1 112 ? 39.557 -3.046 -54.911 1.00 90.31 112 ASP A O 1
ATOM 879 N N . LYS A 1 113 ? 37.769 -1.705 -55.047 1.00 91.25 113 LYS A N 1
ATOM 880 C CA . LYS A 1 113 ? 38.033 -1.255 -56.427 1.00 91.25 113 LYS A CA 1
ATOM 881 C C . LYS A 1 113 ? 39.151 -0.218 -56.515 1.00 91.25 113 LYS A C 1
ATOM 883 O O . LYS A 1 113 ? 39.860 -0.174 -57.517 1.00 91.25 113 LYS A O 1
ATOM 888 N N . ILE A 1 114 ? 39.282 0.639 -55.505 1.00 87.00 114 ILE A N 1
ATOM 889 C CA . ILE A 1 114 ? 40.229 1.763 -55.503 1.00 87.00 114 ILE A CA 1
ATOM 890 C C . ILE A 1 114 ? 41.614 1.312 -55.016 1.00 87.00 114 ILE A C 1
ATOM 892 O O . ILE A 1 114 ? 42.634 1.766 -55.538 1.00 87.00 114 ILE A O 1
ATOM 896 N N . LEU A 1 115 ? 41.660 0.398 -54.043 1.00 84.75 115 LEU A N 1
ATOM 897 C CA . LEU A 1 115 ? 42.886 -0.023 -53.365 1.00 84.75 115 LEU A CA 1
ATOM 898 C C . LEU A 1 115 ? 43.983 -0.592 -54.298 1.00 84.75 115 LEU A C 1
ATOM 900 O O . LEU A 1 115 ? 45.137 -0.196 -54.126 1.00 84.75 115 LEU A O 1
ATOM 904 N N . PRO A 1 116 ? 43.686 -1.431 -55.315 1.00 84.56 116 PRO A N 1
ATOM 905 C CA . PRO A 1 116 ? 44.707 -2.003 -56.200 1.00 84.56 116 PRO A CA 1
ATOM 906 C C . PRO A 1 116 ? 45.456 -0.966 -57.052 1.00 84.56 116 PRO A C 1
ATOM 908 O O . PRO A 1 116 ? 46.549 -1.245 -57.538 1.00 84.56 116 PRO A O 1
ATOM 911 N N . GLY A 1 117 ? 44.878 0.227 -57.245 1.00 79.75 117 GLY A N 1
ATOM 912 C CA . GLY A 1 117 ? 45.466 1.315 -58.033 1.00 79.75 117 GLY A CA 1
ATOM 913 C C . GLY A 1 117 ? 46.327 2.296 -57.231 1.00 79.75 117 GLY A C 1
ATOM 914 O O . GLY A 1 117 ? 46.834 3.264 -57.800 1.00 79.75 117 GLY A O 1
ATOM 915 N N . LEU A 1 118 ? 46.483 2.092 -55.918 1.00 82.94 118 LEU A N 1
ATOM 916 C CA . LEU A 1 118 ? 47.175 3.015 -55.017 1.00 82.94 118 LEU A CA 1
ATOM 917 C C . LEU A 1 118 ? 48.418 2.363 -54.398 1.00 82.94 118 LEU A C 1
ATOM 919 O O . LEU A 1 118 ? 48.373 1.233 -53.927 1.00 82.94 118 LEU A O 1
ATOM 923 N N . SER A 1 119 ? 49.531 3.099 -54.333 1.00 79.38 119 SER A N 1
ATOM 924 C CA . SER A 1 119 ? 50.771 2.654 -53.680 1.00 79.38 119 SER A CA 1
ATOM 925 C C . SER A 1 119 ? 51.261 3.652 -52.621 1.00 79.38 119 SER A C 1
ATOM 927 O O . SER A 1 119 ? 50.981 4.856 -52.678 1.00 79.38 119 SER A O 1
ATOM 929 N N . GLY A 1 120 ? 51.975 3.139 -51.612 1.00 80.81 120 GLY A N 1
ATOM 930 C CA . GLY A 1 120 ? 52.606 3.938 -50.555 1.00 80.81 120 GLY A CA 1
ATOM 931 C C . GLY A 1 120 ? 51.620 4.777 -49.726 1.00 80.81 120 GLY A C 1
ATOM 932 O O . GLY A 1 120 ? 50.554 4.310 -49.327 1.00 80.81 120 GLY A O 1
ATOM 933 N N . GLY A 1 121 ? 51.963 6.043 -49.466 1.00 79.25 121 GLY A N 1
ATOM 934 C CA . GLY A 1 121 ? 51.188 6.936 -48.590 1.00 79.25 121 GLY A CA 1
ATOM 935 C C . GLY A 1 121 ? 49.748 7.225 -49.044 1.00 79.25 121 GLY A C 1
ATOM 936 O O . GLY A 1 121 ? 48.904 7.539 -48.207 1.00 79.25 121 GLY A O 1
ATOM 937 N N . ARG A 1 122 ? 49.425 7.078 -50.340 1.00 81.62 122 ARG A N 1
ATOM 938 C CA . ARG A 1 122 ? 48.050 7.264 -50.847 1.00 81.62 122 ARG A CA 1
ATOM 939 C C . ARG A 1 122 ? 47.124 6.108 -50.465 1.00 81.62 122 ARG A C 1
ATOM 941 O O . ARG A 1 122 ? 45.971 6.358 -50.133 1.00 81.62 122 ARG A O 1
ATOM 948 N N . ALA A 1 123 ? 47.636 4.876 -50.437 1.00 82.88 123 ALA A N 1
ATOM 949 C CA . ALA A 1 123 ? 46.883 3.720 -49.948 1.00 82.88 123 ALA A CA 1
ATOM 950 C C . ALA A 1 123 ? 46.578 3.853 -48.445 1.00 82.88 123 ALA A C 1
ATOM 952 O O . ALA A 1 123 ? 45.463 3.585 -48.008 1.00 82.88 123 ALA A O 1
ATOM 953 N N . PHE A 1 124 ? 47.532 4.369 -47.658 1.00 85.62 124 PHE A N 1
ATOM 954 C CA . PHE A 1 124 ? 47.319 4.652 -46.234 1.00 85.62 124 PHE A CA 1
ATOM 955 C C . PHE A 1 124 ? 46.219 5.701 -45.997 1.00 85.62 124 PHE A C 1
ATOM 957 O O . PHE A 1 124 ? 45.370 5.527 -45.123 1.00 85.62 124 PHE A O 1
ATOM 964 N N . GLN A 1 125 ? 46.197 6.777 -46.791 1.00 87.50 125 GLN A N 1
ATOM 965 C CA . GLN A 1 125 ? 45.144 7.794 -46.702 1.00 87.50 125 GLN A CA 1
ATOM 966 C C . GLN A 1 125 ? 43.762 7.233 -47.053 1.00 87.50 125 GLN A C 1
ATOM 968 O O . GLN A 1 125 ? 42.791 7.570 -46.377 1.00 87.50 125 GLN A O 1
ATOM 973 N N . GLU A 1 126 ? 43.668 6.380 -48.074 1.00 87.31 126 GLU A N 1
ATOM 974 C CA . GLU A 1 126 ? 42.395 5.771 -48.465 1.00 87.31 126 GLU A CA 1
ATOM 975 C C . GLU A 1 126 ? 41.894 4.772 -47.415 1.00 87.31 126 GLU A C 1
ATOM 977 O O . GLU A 1 126 ? 40.726 4.828 -47.040 1.00 87.31 126 GLU A O 1
ATOM 982 N N . ASN A 1 127 ? 42.785 3.964 -46.830 1.00 89.06 127 ASN A N 1
ATOM 983 C CA . ASN A 1 127 ? 42.450 3.095 -45.695 1.00 89.06 127 ASN A CA 1
ATOM 984 C C . ASN A 1 127 ? 41.921 3.897 -44.496 1.00 89.06 127 ASN A C 1
ATOM 986 O O . ASN A 1 127 ? 40.949 3.494 -43.854 1.00 89.06 127 ASN A O 1
ATOM 990 N N . ASN A 1 128 ? 42.527 5.051 -44.195 1.00 90.81 128 ASN A N 1
ATOM 991 C CA . ASN A 1 128 ? 42.059 5.909 -43.109 1.00 90.81 128 ASN A CA 1
ATOM 992 C C . ASN A 1 128 ? 40.676 6.510 -43.421 1.00 90.81 128 ASN A C 1
ATOM 994 O O . ASN A 1 128 ? 39.786 6.489 -42.573 1.00 90.81 128 ASN A O 1
ATOM 998 N N . LYS A 1 129 ? 40.444 6.973 -44.659 1.00 91.00 129 LYS A N 1
ATOM 999 C CA . LYS A 1 129 ? 39.124 7.463 -45.097 1.00 91.00 129 LYS A CA 1
ATOM 1000 C C . LYS A 1 129 ? 38.057 6.374 -45.043 1.00 91.00 129 LYS A C 1
ATOM 1002 O O . LYS A 1 129 ? 36.951 6.644 -44.579 1.00 91.00 129 LYS A O 1
ATOM 1007 N N . PHE A 1 130 ? 38.376 5.165 -45.496 1.00 92.62 130 PHE A N 1
ATOM 1008 C CA . PHE A 1 130 ? 37.486 4.012 -45.414 1.00 92.62 130 PHE A CA 1
ATOM 1009 C C . PHE A 1 130 ? 37.135 3.690 -43.957 1.00 92.62 130 PHE A C 1
ATOM 1011 O O . PHE A 1 130 ? 35.956 3.619 -43.616 1.00 92.62 130 PHE A O 1
ATOM 1018 N N . SER A 1 131 ? 38.140 3.603 -43.081 1.00 92.69 131 SER A N 1
ATOM 1019 C CA . SER A 1 131 ? 37.942 3.383 -41.645 1.00 92.69 131 SER A CA 1
ATOM 1020 C C . SER A 1 131 ? 37.056 4.467 -41.019 1.00 92.69 131 SER A C 1
ATOM 1022 O O . SER A 1 131 ? 36.090 4.159 -40.323 1.00 92.69 131 SER A O 1
ATOM 1024 N N . MET A 1 132 ? 37.296 5.744 -41.335 1.00 92.94 132 MET A N 1
ATOM 1025 C CA . MET A 1 132 ? 36.452 6.853 -40.878 1.00 92.94 132 MET A CA 1
ATOM 1026 C C . MET A 1 132 ? 35.006 6.743 -41.377 1.00 92.94 132 MET A C 1
ATOM 1028 O O . MET A 1 132 ? 34.082 6.939 -40.588 1.00 92.94 132 MET A O 1
ATOM 1032 N N . LYS A 1 133 ? 34.790 6.397 -42.655 1.00 92.69 133 LYS A N 1
ATOM 1033 C CA . LYS A 1 133 ? 33.446 6.186 -43.222 1.00 92.69 133 LYS A CA 1
ATOM 1034 C C . LYS A 1 133 ? 32.727 5.017 -42.546 1.00 92.69 133 LYS A C 1
ATOM 1036 O O . LYS A 1 133 ? 31.572 5.169 -42.154 1.00 92.69 133 LYS A O 1
ATOM 1041 N N . MET A 1 134 ? 33.412 3.891 -42.351 1.00 92.88 134 MET A N 1
ATOM 1042 C CA . MET A 1 134 ? 32.856 2.716 -41.676 1.00 92.88 134 MET A CA 1
ATOM 1043 C C . MET A 1 134 ? 32.526 2.990 -40.209 1.00 92.88 134 MET A C 1
ATOM 1045 O O . MET A 1 134 ? 31.464 2.584 -39.732 1.00 92.88 134 MET A O 1
ATOM 1049 N N . ASN A 1 135 ? 33.378 3.740 -39.508 1.00 93.50 135 ASN A N 1
ATOM 1050 C CA . ASN A 1 135 ? 33.112 4.171 -38.138 1.00 93.50 135 ASN A CA 1
ATOM 1051 C C . ASN A 1 135 ? 31.907 5.118 -38.078 1.00 93.50 135 ASN A C 1
ATOM 1053 O O . ASN A 1 135 ? 31.017 4.916 -37.256 1.00 93.50 135 ASN A O 1
ATOM 1057 N N . ALA A 1 136 ? 31.823 6.107 -38.973 1.00 92.62 136 ALA A N 1
ATOM 1058 C CA . ALA A 1 136 ? 30.685 7.024 -39.033 1.00 92.62 136 ALA A CA 1
ATOM 1059 C C . ALA A 1 136 ? 29.362 6.289 -39.322 1.00 92.62 136 ALA A C 1
ATOM 1061 O O . ALA A 1 136 ? 28.351 6.556 -38.665 1.00 92.62 136 ALA A O 1
ATOM 1062 N N . LEU A 1 137 ? 29.378 5.330 -40.254 1.00 92.94 137 LEU A N 1
ATOM 1063 C CA . LEU A 1 137 ? 28.228 4.483 -40.572 1.00 92.94 137 LEU A CA 1
ATOM 1064 C C . LEU A 1 137 ? 27.809 3.637 -39.360 1.00 92.94 137 LEU A C 1
ATOM 1066 O O . LEU A 1 137 ? 26.637 3.635 -38.986 1.00 92.94 137 LEU A O 1
ATOM 1070 N N . SER A 1 138 ? 28.773 2.994 -38.696 1.00 92.06 138 SER A N 1
ATOM 1071 C CA . SER A 1 138 ? 28.542 2.166 -37.503 1.00 92.06 138 SER A CA 1
ATOM 1072 C C . SER A 1 138 ? 27.975 2.972 -36.334 1.00 92.06 138 SER A C 1
ATOM 1074 O O . SER A 1 138 ? 27.031 2.530 -35.677 1.00 92.06 138 SER A O 1
ATOM 1076 N N . VAL A 1 139 ? 28.496 4.179 -36.091 1.00 94.00 139 VAL A N 1
ATOM 1077 C CA . VAL A 1 139 ? 28.012 5.075 -35.029 1.00 94.00 139 VAL A CA 1
ATOM 1078 C C . VAL A 1 139 ? 26.579 5.528 -35.309 1.00 94.00 139 VAL A C 1
ATOM 1080 O O . VAL A 1 139 ? 25.737 5.482 -34.408 1.00 94.00 139 VAL A O 1
ATOM 1083 N N . LYS A 1 140 ? 26.272 5.921 -36.553 1.00 92.31 140 LYS A N 1
ATOM 1084 C CA . LYS A 1 140 ? 24.918 6.324 -36.960 1.00 92.31 140 LYS A CA 1
ATOM 1085 C C . LYS A 1 140 ? 23.919 5.172 -36.834 1.00 92.31 140 LYS A C 1
ATOM 1087 O O . LYS A 1 140 ? 22.823 5.367 -36.318 1.00 92.31 140 LYS A O 1
ATOM 1092 N N . PHE A 1 141 ? 24.299 3.978 -37.275 1.00 94.19 141 PHE A N 1
ATOM 1093 C CA . PHE A 1 141 ? 23.467 2.787 -37.147 1.00 94.19 141 PHE A CA 1
ATOM 1094 C C . PHE A 1 141 ? 23.210 2.433 -35.677 1.00 94.19 141 PHE A C 1
ATOM 1096 O O . PHE A 1 141 ? 22.062 2.272 -35.263 1.00 94.19 141 PHE A O 1
ATOM 1103 N N . THR A 1 142 ? 24.266 2.395 -34.862 1.00 90.88 142 THR A N 1
ATOM 1104 C CA . THR A 1 142 ? 24.172 2.062 -33.433 1.00 90.88 142 THR A CA 1
ATOM 1105 C C . THR A 1 142 ? 23.275 3.044 -32.682 1.00 90.88 142 THR A C 1
ATOM 1107 O O . THR A 1 142 ? 22.459 2.625 -31.859 1.00 90.88 142 THR A O 1
ATOM 1110 N N . SER A 1 143 ? 23.379 4.347 -32.968 1.00 92.94 143 SER A N 1
ATOM 1111 C CA . SER A 1 143 ? 22.536 5.354 -32.316 1.00 92.94 143 SER A CA 1
ATOM 1112 C C . SER A 1 143 ? 21.061 5.212 -32.697 1.00 92.94 143 SER A C 1
ATOM 1114 O O . SER A 1 143 ? 20.197 5.295 -31.825 1.00 92.94 143 SER A O 1
ATOM 1116 N N . GLN A 1 144 ? 20.763 4.922 -33.966 1.00 93.56 144 GLN A N 1
ATOM 1117 C CA . GLN A 1 144 ? 19.398 4.710 -34.448 1.00 93.56 144 GLN A CA 1
ATOM 1118 C C . GLN A 1 144 ? 18.772 3.422 -33.893 1.00 93.56 144 GLN A C 1
ATOM 1120 O O . GLN A 1 144 ? 17.619 3.448 -33.461 1.00 93.56 144 GLN A O 1
ATOM 1125 N N . ILE A 1 145 ? 19.531 2.321 -33.828 1.00 91.69 145 ILE A N 1
ATOM 1126 C CA . ILE A 1 145 ? 19.085 1.079 -33.180 1.00 91.69 145 ILE A CA 1
ATOM 1127 C C . ILE A 1 145 ? 18.810 1.318 -31.698 1.00 91.69 145 ILE A C 1
ATOM 1129 O O . ILE A 1 145 ? 17.750 0.937 -31.214 1.00 91.69 145 ILE A O 1
ATOM 1133 N N . ARG A 1 146 ? 19.715 1.998 -30.981 1.00 90.44 146 ARG A N 1
ATOM 1134 C CA . ARG A 1 146 ? 19.517 2.305 -29.558 1.00 90.44 146 ARG A CA 1
ATOM 1135 C C . ARG A 1 146 ? 18.270 3.163 -29.332 1.00 90.44 146 ARG A C 1
ATOM 1137 O O . ARG A 1 146 ? 17.529 2.899 -28.395 1.00 90.44 146 ARG A O 1
ATOM 1144 N N . ALA A 1 147 ? 18.016 4.156 -30.184 1.00 90.81 147 ALA A N 1
ATOM 1145 C CA . ALA A 1 147 ? 16.823 4.993 -30.073 1.00 90.81 147 ALA A CA 1
ATOM 1146 C C . ALA A 1 147 ? 15.525 4.183 -30.249 1.00 90.81 147 ALA A C 1
ATOM 1148 O O . ALA A 1 147 ? 14.583 4.365 -29.480 1.00 90.81 147 ALA A O 1
ATOM 1149 N N . LEU A 1 148 ? 15.485 3.266 -31.223 1.00 91.81 148 LEU A N 1
ATOM 1150 C CA . LEU A 1 148 ? 14.347 2.361 -31.416 1.00 91.81 148 LEU A CA 1
ATOM 1151 C C . LEU A 1 148 ? 14.203 1.365 -30.258 1.00 91.81 148 LEU A C 1
ATOM 1153 O O . LEU A 1 148 ? 13.085 1.115 -29.816 1.00 91.81 148 LEU A O 1
ATOM 1157 N N . GLN A 1 149 ? 15.318 0.847 -29.739 1.00 89.88 149 GLN A N 1
ATOM 1158 C CA . GLN A 1 149 ? 15.339 -0.061 -28.593 1.00 89.88 149 GLN A CA 1
ATOM 1159 C C . GLN A 1 149 ? 14.730 0.605 -27.356 1.00 89.88 149 GLN A C 1
ATOM 1161 O O . GLN A 1 149 ? 13.817 0.048 -26.766 1.00 89.88 149 GLN A O 1
ATOM 1166 N N . VAL A 1 150 ? 15.139 1.837 -27.034 1.00 92.00 150 VAL A N 1
ATOM 1167 C CA . VAL A 1 150 ? 14.576 2.598 -25.906 1.00 92.00 150 VAL A CA 1
ATOM 1168 C C . VAL A 1 150 ? 13.064 2.787 -26.053 1.00 92.00 150 VAL A C 1
ATOM 1170 O O . VAL A 1 150 ? 12.340 2.656 -25.072 1.00 92.00 150 VAL A O 1
ATOM 1173 N N . GLN A 1 151 ? 12.563 3.057 -27.263 1.00 91.25 151 GLN A N 1
ATOM 1174 C CA . GLN A 1 151 ? 11.117 3.177 -27.495 1.00 91.25 151 GLN A CA 1
ATOM 1175 C C . GLN A 1 151 ? 10.383 1.847 -27.284 1.00 91.25 151 GLN A C 1
ATOM 1177 O O . GLN A 1 151 ? 9.292 1.834 -26.716 1.00 91.25 151 GLN A O 1
ATOM 1182 N N . ILE A 1 152 ? 10.970 0.731 -27.725 1.00 88.69 152 ILE A N 1
ATOM 1183 C CA . ILE A 1 152 ? 10.413 -0.607 -27.490 1.00 88.69 152 ILE A CA 1
ATOM 1184 C C . ILE A 1 152 ? 10.416 -0.919 -25.993 1.00 88.69 152 ILE A C 1
ATOM 1186 O O . ILE A 1 152 ? 9.383 -1.333 -25.477 1.00 88.69 152 ILE A O 1
ATOM 1190 N N . ASP A 1 153 ? 11.522 -0.667 -25.296 1.00 86.88 153 ASP A N 1
ATOM 1191 C CA . ASP A 1 153 ? 11.664 -0.934 -23.864 1.00 86.88 153 ASP A CA 1
ATOM 1192 C C . ASP A 1 153 ? 10.672 -0.089 -23.044 1.00 86.88 153 ASP A C 1
ATOM 1194 O O . ASP A 1 153 ? 10.054 -0.594 -22.111 1.00 86.88 153 ASP A O 1
ATOM 1198 N N . GLN A 1 154 ? 10.438 1.171 -23.430 1.00 88.38 154 GLN A N 1
ATOM 1199 C CA . GLN A 1 154 ? 9.409 2.025 -22.822 1.00 88.38 154 GLN A CA 1
ATOM 1200 C C . GLN A 1 154 ? 7.999 1.461 -23.022 1.00 88.38 154 GLN A C 1
ATOM 1202 O O . GLN A 1 154 ? 7.232 1.375 -22.066 1.00 88.38 154 GLN A O 1
ATOM 1207 N N . LEU A 1 155 ? 7.651 1.038 -24.242 1.00 88.88 155 LEU A N 1
ATOM 1208 C CA . LEU A 1 155 ? 6.346 0.427 -24.512 1.00 88.88 155 LEU A CA 1
ATOM 1209 C C . LEU A 1 155 ? 6.185 -0.917 -23.793 1.00 88.88 155 LEU A C 1
ATOM 1211 O O . LEU A 1 155 ? 5.096 -1.223 -23.316 1.00 88.88 155 LEU A O 1
ATOM 1215 N N . GLN A 1 156 ? 7.254 -1.706 -23.681 1.00 86.19 156 GLN A N 1
ATOM 1216 C CA . GLN A 1 156 ? 7.265 -2.952 -22.918 1.00 86.19 156 GLN A CA 1
ATOM 1217 C C . GLN A 1 156 ? 7.117 -2.702 -21.419 1.00 86.19 156 GLN A C 1
ATOM 1219 O O . GLN A 1 156 ? 6.364 -3.424 -20.773 1.00 86.19 156 GLN A O 1
ATOM 1224 N N . ALA A 1 157 ? 7.753 -1.662 -20.878 1.00 77.88 157 ALA A N 1
ATOM 1225 C CA . ALA A 1 157 ? 7.547 -1.231 -19.502 1.00 77.88 157 ALA A CA 1
ATOM 1226 C C . ALA A 1 157 ? 6.093 -0.800 -19.272 1.00 77.88 157 ALA A C 1
ATOM 1228 O O . ALA A 1 157 ? 5.499 -1.224 -18.291 1.00 77.88 157 ALA A O 1
ATOM 1229 N N . SER A 1 158 ? 5.477 -0.067 -20.207 1.00 80.00 158 SER A N 1
ATOM 1230 C CA . SER A 1 158 ? 4.050 0.270 -20.128 1.00 80.00 158 SER A CA 1
ATOM 1231 C C . SER A 1 158 ? 3.144 -0.959 -20.244 1.00 80.00 158 SER A C 1
ATOM 1233 O O . SER A 1 158 ? 2.129 -1.026 -19.560 1.00 80.00 158 SER A O 1
ATOM 1235 N N . ILE A 1 159 ? 3.475 -1.953 -21.074 1.00 81.31 159 ILE A N 1
ATOM 1236 C CA . ILE A 1 159 ? 2.739 -3.229 -21.104 1.00 81.31 159 ILE A CA 1
ATOM 1237 C C . ILE A 1 159 ? 2.882 -3.939 -19.759 1.00 81.31 159 ILE A C 1
ATOM 1239 O O . ILE A 1 159 ? 1.883 -4.384 -19.207 1.00 81.31 159 ILE A O 1
ATOM 1243 N N . GLN A 1 160 ? 4.096 -4.006 -19.216 1.00 74.88 160 GLN A N 1
ATOM 1244 C CA . GLN A 1 160 ? 4.359 -4.629 -17.926 1.00 74.88 160 GLN A CA 1
ATOM 1245 C C . GLN A 1 160 ? 3.644 -3.892 -16.793 1.00 74.88 160 GLN A C 1
ATOM 1247 O O . GLN A 1 160 ? 3.133 -4.558 -15.911 1.00 74.88 160 GLN A O 1
ATOM 1252 N N . GLU A 1 161 ? 3.550 -2.564 -16.846 1.00 74.06 161 GLU A N 1
ATOM 1253 C CA . GLU A 1 161 ? 2.789 -1.717 -15.922 1.00 74.06 161 GLU A CA 1
ATOM 1254 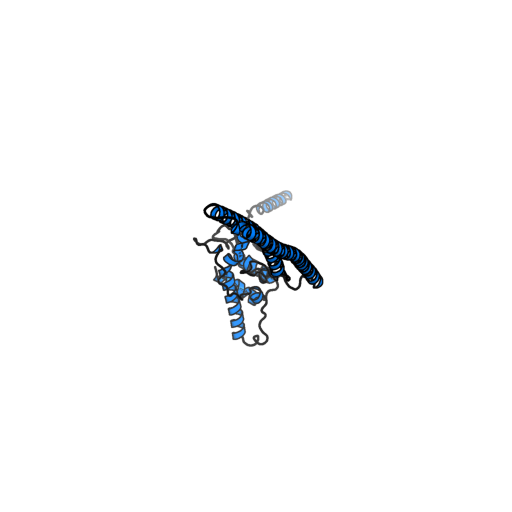C C . GLU A 1 161 ? 1.275 -1.935 -16.052 1.00 74.06 161 GLU A C 1
ATOM 1256 O O . GLU A 1 161 ? 0.569 -1.972 -15.053 1.00 74.06 161 GLU A O 1
ATOM 1261 N N . ASN A 1 162 ? 0.757 -2.140 -17.266 1.00 69.00 162 ASN A N 1
ATOM 1262 C CA . ASN A 1 162 ? -0.658 -2.467 -17.480 1.00 69.00 162 ASN A CA 1
ATOM 1263 C C . ASN A 1 162 ? -0.989 -3.930 -17.134 1.00 69.00 162 ASN A C 1
ATOM 1265 O O . ASN A 1 162 ? -2.133 -4.221 -16.801 1.00 69.00 162 ASN A O 1
ATOM 1269 N N . LEU A 1 163 ? -0.011 -4.840 -17.191 1.00 67.12 163 LEU A N 1
ATOM 1270 C CA . LEU A 1 163 ? -0.125 -6.238 -16.758 1.00 67.12 163 LEU A CA 1
ATOM 1271 C C . LEU A 1 163 ? 0.060 -6.384 -15.242 1.00 67.12 163 LEU A C 1
ATOM 1273 O O . LEU A 1 163 ? -0.657 -7.143 -14.600 1.00 67.12 163 LEU A O 1
ATOM 1277 N N . SER A 1 164 ? 0.982 -5.639 -14.633 1.00 58.09 164 SER A N 1
ATOM 1278 C CA . SER A 1 164 ? 1.087 -5.535 -13.174 1.00 58.09 164 SER A CA 1
ATOM 1279 C C . SER A 1 164 ? -0.065 -4.709 -12.594 1.00 58.09 164 SER A C 1
ATOM 1281 O O . SER A 1 164 ? -0.484 -4.950 -11.465 1.00 58.09 164 SER A O 1
ATOM 1283 N N . GLY A 1 165 ? -0.629 -3.803 -13.394 1.00 51.03 165 GLY A N 1
ATOM 1284 C CA . GLY A 1 165 ? -1.870 -3.072 -13.149 1.00 51.03 165 GLY A CA 1
ATOM 1285 C C . GLY A 1 165 ? -3.149 -3.786 -13.615 1.00 51.03 165 GLY A C 1
ATOM 1286 O O . GLY A 1 165 ? -4.235 -3.228 -13.455 1.00 51.03 165 GLY A O 1
ATOM 1287 N N . GLY A 1 166 ? -3.063 -5.003 -14.169 1.00 40.25 166 GLY A N 1
ATOM 1288 C CA . GLY A 1 166 ? -4.200 -5.743 -14.725 1.00 40.25 166 GLY A CA 1
ATOM 1289 C C . GLY A 1 166 ? -4.005 -7.252 -14.587 1.00 40.25 166 GLY A C 1
ATOM 1290 O O . GLY A 1 166 ? -3.294 -7.858 -15.383 1.00 40.25 166 GLY A O 1
ATOM 1291 N N . PRO A 1 167 ? -4.630 -7.885 -13.583 1.00 42.00 167 PRO A N 1
ATOM 1292 C CA . PRO A 1 167 ? -6.060 -7.814 -13.305 1.00 42.00 167 PRO A CA 1
ATOM 1293 C C . PRO A 1 167 ? -6.385 -6.895 -12.126 1.00 42.00 167 PRO A C 1
ATOM 1295 O O . PRO A 1 167 ? -5.564 -6.733 -11.235 1.00 42.00 167 PRO A O 1
ATOM 1298 N N . ALA A 1 168 ? -7.620 -6.379 -12.090 1.00 48.53 168 ALA A N 1
ATOM 1299 C CA . ALA A 1 168 ? -8.469 -6.284 -10.894 1.00 48.53 168 ALA A CA 1
ATOM 1300 C C . ALA A 1 168 ? -7.721 -6.284 -9.546 1.00 48.53 168 ALA A C 1
ATOM 1302 O O . ALA A 1 168 ? -7.880 -7.219 -8.754 1.00 48.53 168 ALA A O 1
ATOM 1303 N N . SER A 1 169 ? -6.887 -5.252 -9.342 1.00 57.34 169 SER A N 1
ATOM 1304 C CA . SER A 1 169 ? -6.003 -5.095 -8.192 1.00 57.34 169 SER A CA 1
ATOM 1305 C C . SER A 1 169 ? -6.758 -5.522 -6.950 1.00 57.34 169 SER A C 1
ATOM 1307 O O . SER A 1 169 ? -7.787 -4.930 -6.609 1.00 57.34 169 SER A O 1
ATOM 1309 N N . ARG A 1 170 ? -6.267 -6.569 -6.278 1.00 63.06 170 ARG A N 1
ATOM 1310 C CA . ARG A 1 170 ? -6.818 -6.949 -4.978 1.00 63.06 170 ARG A CA 1
ATOM 1311 C C . ARG A 1 170 ? -6.828 -5.757 -4.035 1.00 63.06 170 ARG A C 1
ATOM 1313 O O . ARG A 1 170 ? -7.574 -5.834 -3.081 1.00 63.06 170 ARG A O 1
ATOM 1320 N N . TYR A 1 171 ? -6.079 -4.692 -4.325 1.00 76.19 171 TYR A N 1
ATOM 1321 C CA . TYR A 1 171 ? -5.915 -3.493 -3.533 1.00 76.19 171 TYR A CA 1
ATOM 1322 C C . TYR A 1 171 ? -6.531 -2.230 -4.171 1.00 76.19 171 TYR A C 1
ATOM 1324 O O . TYR A 1 171 ? -6.689 -2.123 -5.389 1.00 76.19 171 TYR A O 1
ATOM 1332 N N . THR A 1 172 ? -6.895 -1.252 -3.352 1.00 81.06 172 THR A N 1
ATOM 1333 C CA . THR A 1 172 ? -7.354 0.085 -3.752 1.00 81.06 172 THR A CA 1
ATOM 1334 C C . THR A 1 172 ? -6.238 0.910 -4.386 1.00 81.06 172 THR A C 1
ATOM 1336 O O . THR A 1 172 ? -5.062 0.685 -4.108 1.00 81.06 172 THR A O 1
ATOM 1339 N N . SER A 1 173 ? -6.595 1.872 -5.245 1.00 81.75 173 SER A N 1
ATOM 1340 C CA . SER A 1 173 ? -5.625 2.881 -5.701 1.00 81.75 173 SER A CA 1
ATOM 1341 C C . SER A 1 173 ? -5.171 3.765 -4.533 1.00 81.75 173 SER A C 1
ATOM 1343 O O . SER A 1 173 ? -5.832 3.804 -3.496 1.00 81.75 173 SER A O 1
ATOM 1345 N N . ALA A 1 174 ? -4.072 4.508 -4.691 1.00 82.06 174 ALA A N 1
ATOM 1346 C CA . ALA A 1 174 ? -3.598 5.433 -3.658 1.00 82.06 174 ALA A CA 1
ATOM 1347 C C . ALA A 1 174 ? -4.679 6.455 -3.246 1.00 82.06 174 ALA A C 1
ATOM 1349 O O . ALA A 1 174 ? -4.910 6.658 -2.054 1.00 82.06 174 ALA A O 1
ATOM 1350 N N . ASP A 1 175 ? -5.403 7.016 -4.221 1.00 80.56 175 ASP A N 1
ATOM 1351 C CA . ASP A 1 175 ? -6.497 7.965 -3.977 1.00 80.56 175 ASP A CA 1
ATOM 1352 C C . ASP A 1 175 ? -7.680 7.308 -3.248 1.00 80.56 175 ASP A C 1
ATOM 1354 O O . ASP A 1 175 ? -8.210 7.861 -2.285 1.00 80.56 175 ASP A O 1
ATOM 1358 N N . GLU A 1 176 ? -8.073 6.094 -3.656 1.00 83.50 176 GLU A N 1
ATOM 1359 C CA . GLU A 1 176 ? -9.127 5.319 -2.986 1.00 83.50 176 GLU A CA 1
ATOM 1360 C C . GLU A 1 176 ? -8.725 4.956 -1.545 1.00 83.50 176 GLU A C 1
ATOM 1362 O O . GLU A 1 176 ? -9.554 5.026 -0.637 1.00 83.50 176 GLU A O 1
ATOM 1367 N N . THR A 1 177 ? -7.461 4.584 -1.319 1.00 89.06 177 THR A N 1
ATOM 1368 C CA . THR A 1 177 ? -6.901 4.283 0.007 1.00 89.06 177 THR A CA 1
ATOM 1369 C C . THR A 1 177 ? -6.948 5.516 0.909 1.00 89.06 177 THR A C 1
ATOM 1371 O O . THR A 1 177 ? -7.425 5.427 2.040 1.00 89.06 177 THR A O 1
ATOM 1374 N N . GLN A 1 178 ? -6.504 6.671 0.403 1.00 88.69 178 GLN A N 1
ATOM 1375 C CA . GLN A 1 178 ? -6.549 7.953 1.111 1.00 88.69 178 GLN A CA 1
ATOM 1376 C C . GLN A 1 178 ? -7.984 8.358 1.462 1.00 88.69 178 GLN A C 1
ATOM 1378 O O . GLN A 1 178 ? -8.241 8.770 2.593 1.00 88.69 178 GLN A O 1
ATOM 1383 N N . GLN A 1 179 ? -8.924 8.206 0.524 1.00 89.12 179 GLN A N 1
ATOM 1384 C CA . GLN A 1 179 ? -10.331 8.527 0.759 1.00 89.12 179 GLN A CA 1
ATOM 1385 C C . GLN A 1 179 ? -10.953 7.603 1.809 1.00 89.12 179 GLN A C 1
ATOM 1387 O O . GLN A 1 179 ? -11.569 8.088 2.754 1.00 89.12 179 GLN A O 1
ATOM 1392 N N . ARG A 1 180 ? -10.738 6.284 1.700 1.00 90.25 180 ARG A N 1
ATOM 1393 C CA . ARG A 1 180 ? -11.218 5.328 2.708 1.00 90.25 180 ARG A CA 1
ATOM 1394 C C . ARG A 1 180 ? -10.670 5.664 4.083 1.00 90.25 180 ARG A C 1
ATOM 1396 O O . ARG A 1 180 ? -11.425 5.686 5.045 1.00 90.25 180 ARG A O 1
ATOM 1403 N N . PHE A 1 181 ? -9.378 5.962 4.176 1.00 92.00 181 PHE A N 1
ATOM 1404 C CA . PHE A 1 181 ? -8.777 6.363 5.440 1.00 92.00 181 PHE A CA 1
ATOM 1405 C C . PHE A 1 181 ? -9.402 7.651 5.998 1.00 92.00 181 PHE A C 1
ATOM 1407 O O . PHE A 1 181 ? -9.682 7.728 7.194 1.00 92.00 181 PHE A O 1
ATOM 1414 N N . ALA A 1 182 ? -9.679 8.642 5.146 1.00 89.75 182 ALA A N 1
ATOM 1415 C CA . ALA A 1 182 ? -10.360 9.868 5.557 1.00 89.75 182 ALA A CA 1
ATOM 1416 C C . ALA A 1 182 ? -11.769 9.594 6.114 1.00 89.75 182 ALA A C 1
ATOM 1418 O O . ALA A 1 182 ? -12.140 10.171 7.137 1.00 89.75 182 ALA A O 1
ATOM 1419 N N . ASP A 1 183 ? -12.518 8.675 5.498 1.00 90.75 183 ASP A N 1
ATOM 1420 C CA . ASP A 1 183 ? -13.843 8.271 5.977 1.00 90.75 183 ASP A CA 1
ATOM 1421 C C . ASP A 1 183 ? -13.758 7.588 7.358 1.00 90.75 183 ASP A C 1
ATOM 1423 O O . ASP A 1 183 ? -14.555 7.893 8.249 1.00 90.75 183 ASP A O 1
ATOM 1427 N N . LEU A 1 184 ? -12.754 6.723 7.572 1.00 91.38 184 LEU A N 1
ATOM 1428 C CA . LEU A 1 184 ? -12.496 6.074 8.870 1.00 91.38 184 LEU A CA 1
ATOM 1429 C C . LEU A 1 184 ? -12.152 7.089 9.957 1.00 91.38 184 LEU A C 1
ATOM 1431 O O . LEU A 1 184 ? -12.669 7.031 11.074 1.00 91.38 184 LEU A O 1
ATOM 1435 N N . TYR A 1 185 ? -11.286 8.038 9.619 1.00 91.31 185 TYR A N 1
ATOM 1436 C CA . TYR A 1 185 ? -10.876 9.098 10.524 1.00 91.31 185 TYR A CA 1
ATOM 1437 C C . TYR A 1 185 ? -12.070 9.967 10.946 1.00 91.31 185 TYR A C 1
ATOM 1439 O O . TYR A 1 185 ? -12.283 10.193 12.140 1.00 91.31 185 TYR A O 1
ATOM 1447 N N . ALA A 1 186 ? -12.903 10.385 9.987 1.00 90.56 186 ALA A N 1
ATOM 1448 C CA . ALA A 1 186 ? -14.119 11.148 10.259 1.00 90.56 186 ALA A CA 1
ATOM 1449 C C . ALA A 1 186 ? -15.132 10.352 11.106 1.00 90.56 186 ALA A C 1
ATOM 1451 O O . ALA A 1 186 ? -15.778 10.909 12.000 1.00 90.56 186 ALA A O 1
ATOM 1452 N N . GLU A 1 187 ? -15.258 9.043 10.866 1.00 92.81 187 GLU A N 1
ATOM 1453 C CA . GLU A 1 187 ? -16.104 8.163 11.672 1.00 92.81 187 GLU A CA 1
ATOM 1454 C C . GLU A 1 187 ? -15.657 8.137 13.139 1.00 92.81 187 GLU A C 1
ATOM 1456 O O . GLU A 1 187 ? -16.489 8.347 14.031 1.00 92.81 187 GLU A O 1
ATOM 1461 N N . ILE A 1 188 ? -14.363 7.926 13.389 1.00 92.00 188 ILE A N 1
ATOM 1462 C CA . ILE A 1 188 ? -13.807 7.887 14.745 1.00 92.00 188 ILE A CA 1
ATOM 1463 C C . ILE A 1 188 ? -13.988 9.235 15.438 1.00 92.00 188 ILE A C 1
ATOM 1465 O O . ILE A 1 188 ? -14.442 9.267 16.580 1.00 92.00 188 ILE A O 1
ATOM 1469 N N . GLN A 1 189 ? -13.721 10.352 14.756 1.00 91.00 189 GLN A N 1
ATOM 1470 C CA . GLN A 1 189 ? -13.949 11.683 15.323 1.00 91.00 189 GLN A CA 1
ATOM 1471 C C . GLN A 1 189 ? -15.401 11.877 15.776 1.00 91.00 189 GLN A C 1
ATOM 1473 O O . GLN A 1 189 ? -15.644 12.355 16.886 1.00 91.00 189 GLN A O 1
ATOM 1478 N N . ARG A 1 190 ? -16.373 11.459 14.956 1.00 92.81 190 ARG A N 1
ATOM 1479 C CA . ARG A 1 190 ? -17.800 11.560 15.289 1.00 92.81 190 ARG A CA 1
ATOM 1480 C C . ARG A 1 190 ? -18.167 10.716 16.513 1.00 92.81 190 ARG A C 1
ATOM 1482 O O . ARG A 1 190 ? -18.916 11.183 17.368 1.00 92.81 190 ARG A O 1
ATOM 1489 N N . ILE A 1 191 ? -17.652 9.487 16.611 1.00 92.75 191 ILE A N 1
ATOM 1490 C CA . ILE A 1 191 ? -17.922 8.600 17.757 1.00 92.75 191 ILE A CA 1
ATOM 1491 C C . ILE A 1 191 ? -17.260 9.150 19.027 1.00 92.75 191 ILE A C 1
ATOM 1493 O O . ILE A 1 191 ? -17.893 9.173 20.082 1.00 92.75 191 ILE A O 1
ATOM 1497 N N . THR A 1 192 ? -16.040 9.678 18.923 1.00 91.75 192 THR A N 1
ATOM 1498 C CA . THR A 1 192 ? -15.344 10.345 20.030 1.00 91.75 192 THR A CA 1
ATOM 1499 C C . THR A 1 192 ? -16.119 11.557 20.541 1.00 91.75 192 THR A C 1
ATOM 1501 O O . THR A 1 192 ? -16.309 11.689 21.747 1.00 91.75 192 THR A O 1
ATOM 1504 N N . GLN A 1 193 ? -16.631 12.414 19.651 1.00 90.38 193 GLN A N 1
ATOM 1505 C CA . GLN A 1 193 ? -17.470 13.557 20.039 1.00 90.38 193 GLN A CA 1
ATOM 1506 C C . GLN A 1 193 ? -18.758 13.111 20.741 1.00 90.38 193 GLN A C 1
ATOM 1508 O O . GLN A 1 193 ? -19.154 13.706 21.744 1.00 90.38 193 GLN A O 1
ATOM 1513 N N . GLN A 1 194 ? -19.391 12.037 20.259 1.00 92.25 194 GLN A N 1
ATOM 1514 C CA . GLN A 1 194 ? -20.581 11.476 20.892 1.00 92.25 194 GLN A CA 1
ATOM 1515 C C . GLN A 1 194 ? -20.276 10.969 22.312 1.00 92.25 194 GLN A C 1
ATOM 1517 O O . GLN A 1 194 ? -20.976 11.352 23.249 1.00 92.25 194 GLN A O 1
ATOM 1522 N N . ALA A 1 195 ? -19.211 10.180 22.486 1.00 91.44 195 ALA A N 1
ATOM 1523 C CA . ALA A 1 195 ? -18.779 9.683 23.796 1.00 91.44 195 ALA A CA 1
ATOM 1524 C C . ALA A 1 195 ? -18.403 10.828 24.754 1.00 91.44 195 ALA A C 1
ATOM 1526 O O . ALA A 1 195 ? -18.806 10.833 25.917 1.00 91.44 195 ALA A O 1
ATOM 1527 N N . ALA A 1 196 ? -17.704 11.848 24.250 1.00 89.62 196 ALA A N 1
ATOM 1528 C CA . ALA A 1 196 ? -17.340 13.030 25.020 1.00 89.62 196 ALA A CA 1
ATOM 1529 C C . ALA A 1 196 ? -18.575 13.807 25.499 1.00 89.62 196 ALA A C 1
ATOM 1531 O O . ALA A 1 196 ? -18.690 14.116 26.685 1.00 89.62 196 ALA A O 1
ATOM 1532 N N . SER A 1 197 ? -19.538 14.054 24.603 1.00 89.00 197 SER A N 1
ATOM 1533 C CA . SER A 1 197 ? -20.777 14.766 24.935 1.00 89.00 197 SER A CA 1
ATOM 1534 C C . SER A 1 197 ? -21.619 14.030 25.982 1.00 89.00 197 SER A C 1
ATOM 1536 O O . SER A 1 197 ? -22.137 14.664 26.900 1.00 89.00 197 SER A O 1
ATOM 1538 N N . ALA A 1 198 ? -21.679 12.694 25.915 1.00 89.62 198 ALA A N 1
ATOM 1539 C CA . ALA A 1 198 ? -22.393 11.867 26.886 1.00 89.62 198 ALA A CA 1
ATOM 1540 C C . ALA A 1 198 ? -21.790 11.957 28.301 1.00 89.62 198 ALA A C 1
ATOM 1542 O O . ALA A 1 198 ? -22.500 11.767 29.288 1.00 89.62 198 ALA A O 1
ATOM 1543 N N . LYS A 1 199 ? -20.496 12.285 28.401 1.00 88.25 199 LYS A N 1
ATOM 1544 C CA . LYS A 1 199 ? -19.752 12.444 29.658 1.00 88.25 199 LYS A CA 1
ATOM 1545 C C . LYS A 1 199 ? -19.539 13.898 30.085 1.00 88.25 199 LYS A C 1
ATOM 1547 O O . LYS A 1 199 ? -18.853 14.139 31.074 1.00 88.25 199 LYS A O 1
ATOM 1552 N N . GLY A 1 200 ? -20.103 14.865 29.359 1.00 88.06 200 GLY A N 1
ATOM 1553 C CA . GLY A 1 200 ? -19.896 16.288 29.643 1.00 88.06 200 GLY A CA 1
ATOM 1554 C C . GLY A 1 200 ? -18.451 16.758 29.427 1.00 88.06 200 GLY A C 1
ATOM 1555 O O . GLY A 1 200 ? -18.018 17.725 30.049 1.00 88.06 200 GLY A O 1
ATOM 1556 N N . ILE A 1 201 ? -17.694 16.076 28.565 1.00 88.75 201 ILE A N 1
ATOM 1557 C CA . ILE A 1 201 ? -16.313 16.426 28.217 1.00 88.75 201 ILE A CA 1
ATOM 1558 C C . ILE A 1 201 ? -16.336 17.503 27.135 1.00 88.75 201 ILE A C 1
ATOM 1560 O O . ILE A 1 201 ? -16.916 17.312 26.067 1.00 88.75 201 ILE A O 1
ATOM 1564 N N . SER A 1 202 ? -15.703 18.644 27.413 1.00 84.19 202 SER A N 1
ATOM 1565 C CA . SER A 1 202 ? -15.711 19.803 26.508 1.00 84.19 202 SER A CA 1
ATOM 1566 C C . SER A 1 202 ? -14.620 19.730 25.442 1.00 84.19 202 SER A C 1
ATOM 1568 O O . SER A 1 202 ? -14.801 20.239 24.340 1.00 84.19 202 SER A O 1
ATOM 1570 N N . VAL A 1 203 ? -13.482 19.118 25.774 1.00 85.56 203 VAL A N 1
ATOM 1571 C CA . VAL A 1 203 ? -12.312 19.038 24.895 1.00 85.56 203 VAL A CA 1
ATOM 1572 C 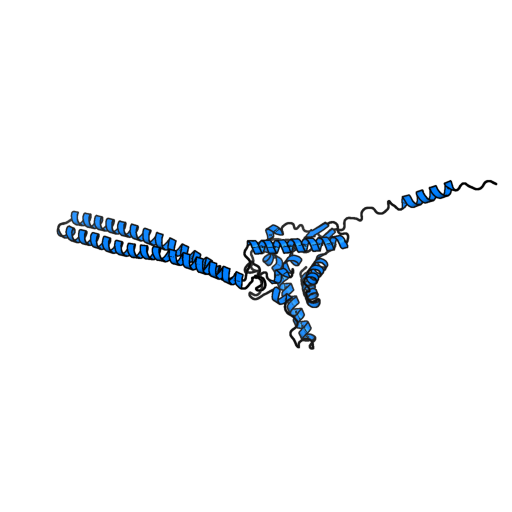C . VAL A 1 203 ? -11.729 17.632 24.975 1.00 85.56 203 VAL A C 1
ATOM 1574 O O . VAL A 1 203 ? -11.528 17.112 26.072 1.00 85.56 203 VAL A O 1
ATOM 1577 N N . VAL A 1 204 ? -11.463 17.028 23.814 1.00 85.81 204 VAL A N 1
ATOM 1578 C CA . VAL A 1 204 ? -10.808 15.719 23.703 1.00 85.81 204 VAL A CA 1
ATOM 1579 C C . VAL A 1 204 ? -9.467 15.878 23.014 1.00 85.81 204 VAL A C 1
ATOM 1581 O O . VAL A 1 204 ? -9.356 16.552 21.991 1.00 85.81 204 VAL A O 1
ATO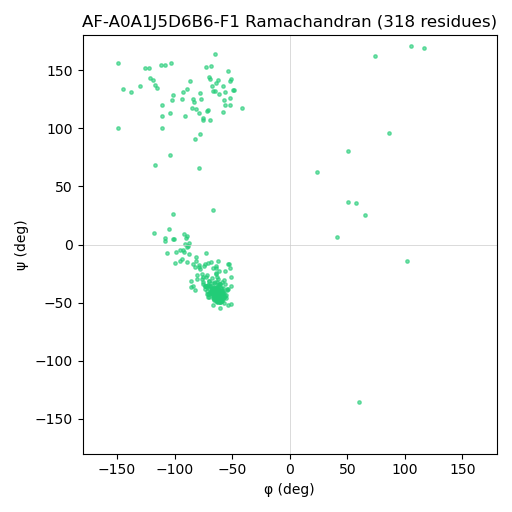M 1584 N N . PHE A 1 205 ? -8.463 15.235 23.584 1.00 86.50 205 PHE A N 1
ATOM 1585 C CA . PHE A 1 205 ? -7.076 15.349 23.188 1.00 86.50 205 PHE A CA 1
ATOM 1586 C C . PHE A 1 205 ? -6.512 14.001 22.729 1.00 86.50 205 PHE A C 1
ATOM 1588 O O . PHE A 1 205 ? -6.846 12.971 23.310 1.00 86.50 205 PHE A O 1
ATOM 1595 N N . ASP A 1 206 ? -5.670 13.997 21.692 1.00 84.94 206 ASP A N 1
ATOM 1596 C CA . ASP A 1 206 ? -5.057 12.766 21.179 1.00 84.94 206 ASP A CA 1
ATOM 1597 C C . ASP A 1 206 ? -3.787 12.409 21.964 1.00 84.94 206 ASP A C 1
ATOM 1599 O O . ASP A 1 206 ? -2.805 13.150 21.946 1.00 84.94 206 ASP A O 1
ATOM 1603 N N . SER A 1 207 ? -3.800 11.255 22.631 1.00 80.44 207 SER A N 1
ATOM 1604 C CA . SER A 1 207 ? -2.667 10.712 23.386 1.00 80.44 207 SER A CA 1
ATOM 1605 C C . SER A 1 207 ? -1.862 9.651 22.620 1.00 80.44 207 SER A C 1
ATOM 1607 O O . SER A 1 207 ? -0.834 9.197 23.121 1.00 80.44 207 SER A O 1
ATOM 1609 N N . GLY A 1 208 ? -2.319 9.224 21.437 1.00 66.75 208 GLY A N 1
ATOM 1610 C CA . GLY A 1 208 ? -1.803 8.051 20.717 1.00 66.75 208 GLY A CA 1
ATOM 1611 C C . GLY A 1 208 ? -0.478 8.260 19.980 1.00 66.75 208 GLY A C 1
ATOM 1612 O O . GLY A 1 208 ? 0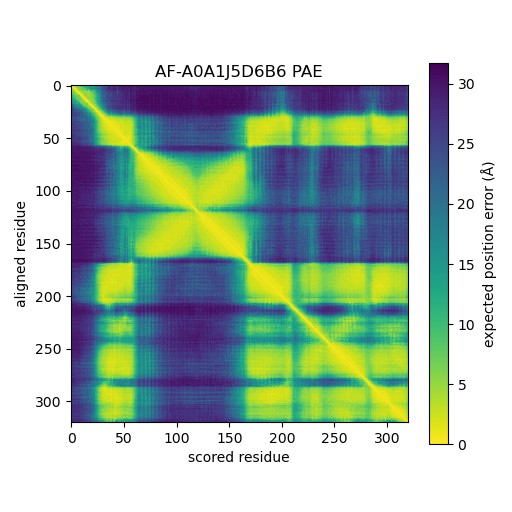.244 7.297 19.719 1.00 66.75 208 GLY A O 1
ATOM 1613 N N . PHE A 1 209 ? -0.130 9.515 19.689 1.00 64.56 209 PHE A N 1
ATOM 1614 C CA . PHE A 1 209 ? 1.075 9.910 18.956 1.00 64.56 209 PHE A CA 1
ATOM 1615 C C . PHE A 1 209 ? 2.008 10.752 19.835 1.00 64.56 209 PHE A C 1
ATOM 1617 O O . PHE A 1 209 ? 2.212 11.944 19.611 1.00 64.56 209 PHE A O 1
ATOM 1624 N N . SER A 1 210 ? 2.593 10.128 20.857 1.00 54.09 210 SER A N 1
ATOM 1625 C CA . SER A 1 210 ? 3.797 10.666 21.503 1.00 54.09 210 SER A CA 1
ATOM 1626 C C . SER A 1 210 ? 5.021 10.024 20.853 1.00 54.09 210 SER A C 1
ATOM 1628 O O . SER A 1 210 ? 5.088 8.797 20.860 1.00 54.09 210 SER A O 1
ATOM 1630 N N . PRO A 1 211 ? 6.002 10.774 20.318 1.00 44.97 211 PRO A N 1
ATOM 1631 C CA . PRO A 1 211 ? 7.315 10.213 20.044 1.00 44.97 211 PRO A CA 1
ATOM 1632 C C . PRO A 1 211 ? 8.035 10.083 21.396 1.00 44.97 211 PRO A C 1
ATOM 1634 O O . PRO A 1 211 ? 8.430 11.104 21.967 1.00 44.97 211 PRO A O 1
ATOM 1637 N N . PRO A 1 212 ? 8.213 8.878 21.966 1.00 39.62 212 PRO A N 1
ATOM 1638 C CA . PRO A 1 212 ? 9.027 8.746 23.157 1.00 39.62 212 PRO A CA 1
ATOM 1639 C C . PRO A 1 212 ? 10.480 8.795 22.685 1.00 39.62 212 PRO A C 1
ATOM 1641 O O . PRO A 1 212 ? 11.009 7.799 22.218 1.00 39.62 212 PRO A O 1
ATOM 1644 N N . GLY A 1 213 ? 11.097 9.978 22.730 1.00 40.59 213 GLY A N 1
ATOM 1645 C CA . GLY A 1 213 ? 12.548 10.146 22.622 1.00 40.59 213 GLY A CA 1
ATOM 1646 C C . GLY A 1 213 ? 13.227 9.439 21.441 1.00 40.59 213 GLY A C 1
ATOM 1647 O O . GLY A 1 213 ? 13.896 8.433 21.630 1.00 40.59 213 GLY A O 1
ATOM 1648 N N . GLY A 1 214 ? 13.167 10.046 20.254 1.00 44.19 214 GLY A N 1
ATOM 1649 C CA . GLY A 1 214 ? 14.096 9.762 19.156 1.00 44.19 214 GLY A CA 1
ATOM 1650 C C . GLY A 1 214 ? 13.908 8.430 18.416 1.00 44.19 214 GLY A C 1
ATOM 1651 O O . GLY A 1 214 ? 13.319 7.476 18.901 1.00 44.19 214 GLY A O 1
ATOM 1652 N N . SER A 1 215 ? 14.504 8.384 17.222 1.00 41.16 215 SER A N 1
ATOM 1653 C CA . SER A 1 215 ? 14.660 7.211 16.349 1.00 41.16 215 SER A CA 1
ATOM 1654 C C . SER A 1 215 ? 13.485 6.918 15.402 1.00 41.16 215 SER A C 1
ATOM 1656 O O . SER A 1 215 ? 12.492 6.313 15.784 1.00 41.16 215 SER A O 1
ATOM 1658 N N . THR A 1 216 ? 13.607 7.400 14.155 1.00 44.88 216 THR A N 1
ATOM 1659 C CA . THR A 1 216 ? 13.558 6.647 12.869 1.00 44.88 216 THR A CA 1
ATOM 1660 C C . THR A 1 216 ? 12.541 5.507 12.627 1.00 44.88 216 THR A C 1
ATOM 1662 O O . THR A 1 216 ? 12.586 4.878 11.572 1.00 44.88 216 THR A O 1
ATOM 1665 N N . ALA A 1 217 ? 11.579 5.244 13.512 1.00 48.06 217 ALA A N 1
ATOM 1666 C CA . ALA A 1 217 ? 10.663 4.105 13.414 1.00 48.06 217 ALA A CA 1
ATOM 1667 C C . ALA A 1 217 ? 9.592 4.253 12.318 1.00 48.06 217 ALA A C 1
ATOM 1669 O O . ALA A 1 217 ? 9.013 3.254 11.905 1.00 48.06 217 ALA A O 1
ATOM 1670 N N . ALA A 1 218 ? 9.355 5.468 11.809 1.00 51.16 218 ALA A N 1
ATOM 1671 C CA . ALA A 1 218 ? 8.384 5.717 10.738 1.00 51.16 218 ALA A CA 1
ATOM 1672 C C . ALA A 1 218 ? 8.745 5.024 9.406 1.00 51.16 218 ALA A C 1
ATOM 1674 O O . ALA A 1 218 ? 7.870 4.842 8.567 1.00 51.16 218 ALA A O 1
ATOM 1675 N N . SER A 1 219 ? 10.008 4.614 9.225 1.00 51.56 219 SER A N 1
ATOM 1676 C CA . SER A 1 219 ? 10.491 3.914 8.023 1.00 51.56 219 SER A CA 1
ATOM 1677 C C . SER A 1 219 ? 10.791 2.429 8.249 1.00 51.56 219 SER A C 1
ATOM 1679 O O . SER A 1 219 ? 11.299 1.773 7.344 1.00 51.56 219 SER A O 1
ATOM 1681 N N . ARG A 1 220 ? 10.544 1.891 9.452 1.00 60.44 220 ARG A N 1
ATOM 1682 C CA . ARG A 1 220 ? 10.795 0.474 9.735 1.00 60.44 220 ARG A CA 1
ATOM 1683 C C . ARG A 1 220 ? 9.588 -0.341 9.278 1.00 60.44 220 ARG A C 1
ATOM 1685 O O . ARG A 1 220 ? 8.466 -0.056 9.705 1.00 60.44 220 ARG A O 1
ATOM 1692 N N . GLU A 1 221 ? 9.831 -1.338 8.426 1.00 64.50 221 GLU A N 1
ATOM 1693 C CA . GLU A 1 221 ? 8.805 -2.317 8.057 1.00 64.50 221 GLU A CA 1
ATOM 1694 C C . GLU A 1 221 ? 8.164 -2.908 9.325 1.00 64.50 221 GLU A C 1
ATOM 1696 O O . GLU A 1 221 ? 8.871 -3.101 10.326 1.00 64.50 221 GLU A O 1
ATOM 1701 N N . PRO A 1 222 ? 6.841 -3.159 9.317 1.00 70.69 222 PRO A N 1
ATOM 1702 C CA . PRO A 1 222 ? 6.163 -3.762 10.453 1.00 70.69 222 PRO A CA 1
ATOM 1703 C C . PRO A 1 222 ? 6.835 -5.090 10.803 1.00 70.69 222 PRO A C 1
ATOM 1705 O O . PRO A 1 222 ? 7.026 -5.935 9.929 1.00 70.69 222 PRO A O 1
ATOM 1708 N N . ASP A 1 223 ? 7.150 -5.302 12.080 1.00 77.62 223 ASP A N 1
ATOM 1709 C CA . ASP A 1 223 ? 7.595 -6.607 12.579 1.00 77.62 223 ASP A CA 1
ATOM 1710 C C . ASP A 1 22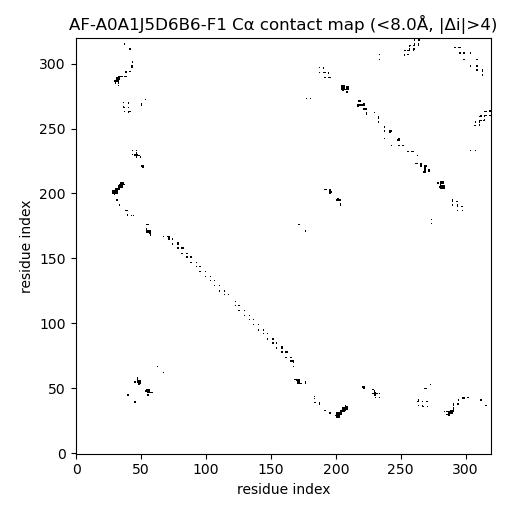3 ? 6.358 -7.497 12.764 1.00 77.62 223 ASP A C 1
ATOM 1712 O O . ASP A 1 223 ? 5.893 -7.770 13.875 1.00 77.62 223 ASP A O 1
ATOM 1716 N N . LEU A 1 224 ? 5.730 -7.814 11.634 1.00 77.06 224 LEU A N 1
ATOM 1717 C CA . LEU A 1 224 ? 4.570 -8.677 11.512 1.00 77.06 224 LEU A CA 1
ATOM 1718 C C . LEU A 1 224 ? 4.941 -9.839 10.584 1.00 77.06 224 LEU A C 1
ATOM 1720 O O . LEU A 1 224 ? 5.646 -9.635 9.593 1.00 77.06 224 LEU A O 1
ATOM 1724 N N . PRO A 1 225 ? 4.455 -11.058 10.858 1.00 71.81 225 PRO A N 1
ATOM 1725 C CA . PRO A 1 225 ? 4.531 -12.145 9.893 1.00 71.81 225 PRO A CA 1
ATOM 1726 C C . PRO A 1 225 ? 3.971 -11.697 8.537 1.00 71.81 225 PRO A C 1
ATOM 1728 O O . PRO A 1 225 ? 2.945 -11.022 8.486 1.00 71.81 225 PRO A O 1
ATOM 1731 N N . SER A 1 226 ? 4.595 -12.106 7.431 1.00 61.28 226 SER A N 1
ATOM 1732 C CA . SER A 1 226 ? 4.143 -11.750 6.074 1.00 61.28 226 SER A CA 1
ATOM 1733 C C . SER A 1 226 ? 2.739 -12.266 5.728 1.00 61.28 226 SER A C 1
ATOM 1735 O O . SER A 1 226 ? 2.137 -11.825 4.757 1.00 61.28 226 SER A O 1
ATOM 1737 N N . ASN A 1 227 ? 2.208 -13.192 6.528 1.00 64.06 227 ASN A N 1
ATOM 1738 C CA . ASN A 1 227 ? 0.851 -13.728 6.454 1.00 64.06 227 ASN A CA 1
ATOM 1739 C C . ASN A 1 227 ? -0.077 -13.188 7.559 1.00 64.06 227 ASN A C 1
ATOM 1741 O O . ASN A 1 227 ? -1.121 -13.782 7.824 1.00 64.06 227 ASN A O 1
ATOM 1745 N N . PHE A 1 228 ? 0.311 -12.129 8.271 1.00 72.38 228 PHE A N 1
ATOM 1746 C CA . PHE A 1 228 ? -0.530 -11.544 9.306 1.00 72.38 228 PHE A CA 1
ATOM 1747 C C . PHE A 1 228 ? -1.672 -10.743 8.673 1.00 72.38 228 PHE A C 1
ATOM 1749 O O . PHE A 1 228 ? -1.465 -9.649 8.155 1.00 72.38 228 PHE A O 1
ATOM 1756 N N . GLU A 1 229 ? -2.893 -11.264 8.769 1.00 73.56 229 GLU A N 1
ATOM 1757 C CA . GLU A 1 229 ? -4.103 -10.581 8.314 1.00 73.56 229 GLU A CA 1
ATOM 1758 C C . GLU A 1 229 ? -4.966 -10.168 9.514 1.00 73.56 229 GLU A C 1
ATOM 1760 O O . GLU A 1 229 ? -5.577 -10.998 10.195 1.00 73.56 229 GLU A O 1
ATOM 1765 N N . TYR A 1 230 ? -5.055 -8.860 9.775 1.00 79.75 230 TYR A N 1
ATOM 1766 C CA . TYR A 1 230 ? -5.923 -8.328 10.832 1.00 79.75 230 TYR A CA 1
ATOM 1767 C C . TYR A 1 230 ? -7.403 -8.674 10.587 1.00 79.75 230 TYR A C 1
ATOM 1769 O O . TYR A 1 230 ? -8.148 -8.964 11.525 1.00 79.75 230 TYR A O 1
ATOM 1777 N N . GLY A 1 231 ? -7.829 -8.725 9.321 1.00 75.69 231 GLY A N 1
ATOM 1778 C CA . GLY A 1 231 ? -9.179 -9.147 8.958 1.00 75.69 231 GLY A CA 1
ATOM 1779 C C . GLY A 1 231 ? -9.507 -10.586 9.348 1.00 75.69 231 GLY A C 1
ATOM 1780 O O . GLY A 1 231 ? -10.630 -10.847 9.779 1.00 75.69 231 GLY A O 1
ATOM 1781 N N . GLU A 1 232 ? -8.541 -11.507 9.292 1.00 76.44 232 GLU A N 1
ATOM 1782 C CA . GLU A 1 232 ? -8.755 -12.867 9.786 1.00 76.44 232 GLU A CA 1
ATOM 1783 C C . GLU A 1 232 ? -8.987 -12.881 11.299 1.00 76.44 232 GLU A C 1
ATOM 1785 O O . GLU A 1 232 ? -9.871 -13.589 11.772 1.00 76.44 232 GLU A O 1
ATOM 1790 N N . MET A 1 233 ? -8.252 -12.065 12.063 1.00 80.69 233 MET A N 1
ATOM 1791 C CA . MET A 1 233 ? -8.443 -11.955 13.514 1.00 80.69 233 MET A CA 1
ATOM 1792 C C . MET A 1 233 ? -9.885 -11.553 13.858 1.00 80.69 233 MET A C 1
ATOM 1794 O O . MET A 1 233 ? -10.478 -12.125 14.768 1.00 80.69 233 MET A O 1
ATOM 1798 N N . LEU A 1 234 ? -10.461 -10.604 13.108 1.00 77.38 234 LEU A N 1
ATOM 1799 C CA . LEU A 1 234 ? -11.840 -10.135 13.293 1.00 77.38 234 LEU A CA 1
ATOM 1800 C C . LEU A 1 234 ? -12.908 -11.099 12.752 1.00 77.38 234 LEU A C 1
ATOM 1802 O O . LEU A 1 234 ? -14.030 -11.111 13.258 1.00 77.38 234 LEU A O 1
ATOM 1806 N N . GLY A 1 235 ? -12.579 -11.867 11.711 1.00 70.69 235 GLY A N 1
ATOM 1807 C CA . GLY A 1 235 ? -13.506 -12.756 11.008 1.00 70.69 235 GLY A CA 1
ATOM 1808 C C . GLY A 1 235 ? -13.502 -14.211 11.482 1.00 70.69 235 GLY A C 1
ATOM 1809 O O . GLY A 1 235 ? -14.421 -14.956 11.139 1.00 70.69 235 GLY A O 1
ATOM 1810 N N . MET A 1 236 ? -12.498 -14.641 12.254 1.00 70.50 236 MET A N 1
ATOM 1811 C CA . MET A 1 236 ? -12.426 -16.009 12.767 1.00 70.50 236 MET A CA 1
ATOM 1812 C C . MET A 1 236 ? -13.510 -16.252 13.820 1.00 70.50 236 MET A C 1
ATOM 1814 O O . MET A 1 236 ? -13.415 -15.817 14.967 1.00 70.50 236 MET A O 1
ATOM 1818 N N . SER A 1 237 ? -14.530 -17.017 13.440 1.00 72.00 237 SER A N 1
ATOM 1819 C CA . SER A 1 237 ? -15.435 -17.646 14.396 1.00 72.00 237 SER A CA 1
ATOM 1820 C C . SER A 1 237 ? -14.741 -18.809 15.100 1.00 72.00 237 SER A C 1
ATOM 1822 O O . SER A 1 237 ? -13.879 -19.471 14.516 1.00 72.00 237 SER A O 1
ATOM 1824 N N . LEU A 1 238 ? -15.169 -19.106 16.327 1.00 75.00 238 LEU A N 1
ATOM 1825 C CA . LEU A 1 238 ? -14.727 -20.296 17.047 1.00 75.00 238 LEU A CA 1
ATOM 1826 C C . LEU A 1 238 ? -14.936 -21.547 16.158 1.00 75.00 238 LEU A C 1
ATOM 1828 O O . LEU A 1 238 ? -16.043 -21.726 15.638 1.00 75.00 238 LEU A O 1
ATOM 1832 N N . PRO A 1 239 ? -13.906 -22.384 15.918 1.00 73.94 239 PRO A N 1
ATOM 1833 C CA . PRO A 1 239 ? -14.060 -23.539 15.042 1.00 73.94 239 PRO A CA 1
ATOM 1834 C C . PRO A 1 239 ? -15.061 -24.541 15.624 1.00 73.94 239 PRO A C 1
ATOM 1836 O O . PRO A 1 239 ? -15.057 -24.809 16.827 1.00 73.94 239 PRO A O 1
ATOM 1839 N N . GLN A 1 240 ? -15.905 -25.111 14.761 1.00 69.75 240 GLN A N 1
ATOM 1840 C CA . GLN A 1 240 ? -16.965 -26.029 15.180 1.00 69.75 240 GLN A CA 1
ATOM 1841 C C . GLN A 1 240 ? -16.381 -27.221 15.951 1.00 69.75 240 GLN A C 1
ATOM 1843 O O . GLN A 1 240 ? -15.509 -27.929 15.449 1.00 69.75 240 GLN A O 1
ATOM 1848 N N . GLY A 1 241 ? -16.875 -27.440 17.172 1.00 66.19 241 GLY A N 1
ATOM 1849 C CA . GLY A 1 241 ? -16.431 -28.528 18.047 1.00 66.19 241 GLY A CA 1
ATOM 1850 C C . GLY A 1 241 ? -15.470 -28.112 19.164 1.00 66.19 241 GLY A C 1
ATOM 1851 O O . GLY A 1 241 ? -15.333 -28.875 20.119 1.00 66.19 241 GLY A O 1
ATOM 1852 N N . LEU A 1 242 ? -14.884 -26.905 19.119 1.00 71.81 242 LEU A N 1
ATOM 1853 C CA . LEU A 1 242 ? -14.128 -26.362 20.260 1.00 71.81 242 LEU A CA 1
ATOM 1854 C C . LEU A 1 242 ? -15.041 -25.895 21.400 1.00 71.81 242 LEU A C 1
ATOM 1856 O O . LEU A 1 242 ? -14.592 -25.802 22.534 1.00 71.81 242 LEU A O 1
ATOM 1860 N N . ASP A 1 243 ? -16.325 -25.660 21.134 1.00 70.94 243 ASP A N 1
ATOM 1861 C CA . ASP A 1 243 ? -17.304 -25.114 22.086 1.00 70.94 243 ASP A CA 1
ATOM 1862 C C . ASP A 1 243 ? -17.430 -25.936 23.381 1.00 70.94 243 ASP A C 1
ATOM 1864 O O . ASP A 1 243 ? -17.880 -25.428 24.409 1.00 70.94 243 ASP A O 1
ATOM 1868 N N . ARG A 1 244 ? -17.058 -27.221 23.321 1.00 74.56 244 ARG A N 1
ATOM 1869 C CA . ARG A 1 244 ? -17.139 -28.174 24.435 1.00 74.56 244 ARG A CA 1
ATOM 1870 C C . ARG A 1 244 ? -15.848 -28.277 25.250 1.00 74.56 244 ARG A C 1
ATOM 1872 O O . ARG A 1 244 ? -15.888 -28.851 26.334 1.00 74.56 244 ARG A O 1
ATOM 1879 N N . ASP A 1 245 ? -14.738 -27.734 24.754 1.00 83.12 245 ASP A N 1
ATOM 1880 C CA . ASP A 1 245 ? -13.437 -27.746 25.423 1.00 83.12 245 ASP A CA 1
ATOM 1881 C C . ASP A 1 245 ? -13.065 -26.326 25.868 1.00 83.12 245 ASP A C 1
ATOM 1883 O O . ASP A 1 245 ? -12.582 -25.501 25.091 1.00 83.12 245 ASP A O 1
ATOM 1887 N N . SER A 1 246 ? -13.281 -26.036 27.153 1.00 80.06 246 SER A N 1
ATOM 1888 C CA . SER A 1 246 ? -12.988 -24.722 27.732 1.00 80.06 246 SER A CA 1
ATOM 1889 C C . SER A 1 246 ? -11.520 -24.311 27.590 1.00 80.06 246 SER A C 1
ATOM 1891 O O . SER A 1 246 ? -11.241 -23.120 27.452 1.00 80.06 246 SER A O 1
ATOM 1893 N N . GLY A 1 247 ? -10.587 -25.273 27.607 1.00 81.81 247 GLY A N 1
ATOM 1894 C CA . GLY A 1 247 ? -9.159 -25.004 27.447 1.00 81.81 247 GLY A CA 1
ATOM 1895 C C . GLY A 1 247 ? -8.822 -24.594 26.016 1.00 81.81 247 GLY A C 1
ATOM 1896 O O . GLY A 1 247 ? -8.110 -23.613 25.801 1.00 81.81 247 GLY A O 1
ATOM 1897 N N . ALA A 1 248 ? -9.408 -25.278 25.033 1.00 81.12 248 ALA A N 1
ATOM 1898 C CA . ALA A 1 248 ? -9.241 -24.932 23.624 1.00 81.12 248 ALA A CA 1
ATOM 1899 C C . ALA A 1 248 ? -9.867 -23.565 23.283 1.00 81.12 248 ALA A C 1
ATOM 1901 O O . ALA A 1 248 ? -9.265 -22.773 22.555 1.00 81.12 248 ALA A O 1
ATOM 1902 N N . VAL A 1 249 ? -11.036 -23.244 23.856 1.00 82.81 249 VAL A N 1
ATOM 1903 C CA . VAL A 1 249 ? -11.670 -21.918 23.715 1.00 82.81 249 VAL A CA 1
ATOM 1904 C C . VAL A 1 249 ? -10.781 -20.820 24.295 1.00 82.81 249 VAL A C 1
ATOM 1906 O O . VAL A 1 249 ? -10.590 -19.785 23.655 1.00 82.81 249 VAL A O 1
ATOM 1909 N N . GLN A 1 250 ? -10.216 -21.035 25.485 1.00 83.44 250 GLN A N 1
ATOM 1910 C CA . GLN A 1 250 ? -9.301 -20.076 26.100 1.00 83.44 250 GLN A CA 1
ATOM 1911 C C . GLN A 1 250 ? -8.045 -19.876 25.242 1.00 83.44 250 GLN A C 1
ATOM 1913 O O . GLN A 1 250 ? -7.674 -18.736 24.973 1.00 83.44 250 GLN A O 1
ATOM 1918 N N . GLY A 1 251 ? -7.441 -20.964 24.751 1.00 84.19 251 GLY A N 1
ATOM 1919 C CA . GLY A 1 251 ? -6.277 -20.901 23.864 1.00 84.19 251 GLY A CA 1
ATOM 1920 C C . GLY A 1 251 ? -6.547 -20.138 22.563 1.00 84.19 251 GLY A C 1
ATOM 1921 O O . GLY A 1 251 ? -5.697 -19.373 22.111 1.00 84.19 251 GLY A O 1
ATOM 1922 N N . PHE A 1 252 ? -7.747 -20.276 21.990 1.00 85.81 252 PHE A N 1
ATOM 1923 C CA . PHE A 1 252 ? -8.153 -19.511 20.810 1.00 85.81 252 PHE A CA 1
ATOM 1924 C C . PHE A 1 252 ? -8.181 -17.999 21.082 1.00 85.81 252 PHE A C 1
ATOM 1926 O O . PHE A 1 252 ? -7.590 -17.234 20.322 1.00 85.81 252 PHE A O 1
ATOM 1933 N N . PHE A 1 253 ? -8.827 -17.553 22.164 1.00 84.31 253 PHE A N 1
ATOM 1934 C CA . PHE A 1 253 ? -8.896 -16.120 22.482 1.00 84.31 253 PHE A CA 1
ATOM 1935 C C . PHE A 1 253 ? -7.548 -15.543 22.923 1.00 84.31 253 PHE A C 1
ATOM 1937 O O . PHE A 1 253 ? -7.258 -14.393 22.597 1.00 84.31 253 PHE A O 1
ATOM 1944 N N . GLU A 1 254 ? -6.700 -16.340 23.576 1.00 85.88 254 GLU A N 1
ATOM 1945 C CA . GLU A 1 254 ? -5.326 -15.946 23.902 1.00 85.88 254 GLU A CA 1
ATOM 1946 C C . GLU A 1 254 ? -4.495 -15.711 22.631 1.00 85.88 254 GLU A C 1
ATOM 1948 O O . GLU A 1 254 ? -3.759 -14.729 22.530 1.00 85.88 254 GLU A O 1
ATOM 1953 N N . LEU A 1 255 ? -4.674 -16.552 21.605 1.00 85.50 255 LEU A N 1
ATOM 1954 C CA . LEU A 1 255 ? -4.042 -16.343 20.303 1.00 85.50 255 LEU A CA 1
ATOM 1955 C C . LEU A 1 255 ? -4.536 -15.052 19.634 1.00 85.50 255 LEU A C 1
ATOM 1957 O O . LEU A 1 255 ? -3.719 -14.286 19.120 1.00 85.50 255 LEU A O 1
ATOM 1961 N N . GLN A 1 256 ? -5.847 -14.782 19.651 1.00 85.50 256 GLN A N 1
ATOM 1962 C CA . GLN A 1 256 ? -6.385 -13.533 19.091 1.00 85.50 256 GLN A CA 1
ATOM 1963 C C . GLN A 1 256 ? -5.873 -12.305 19.850 1.00 85.50 256 GLN A C 1
ATOM 1965 O O . GLN A 1 256 ? -5.520 -11.300 19.234 1.00 85.50 256 GLN A O 1
ATOM 1970 N N . ARG A 1 257 ? -5.757 -12.401 21.177 1.00 86.38 257 ARG A N 1
ATOM 1971 C CA . ARG A 1 257 ? -5.159 -11.361 22.013 1.00 86.38 257 ARG A CA 1
ATOM 1972 C C . ARG A 1 257 ? -3.698 -11.109 21.636 1.00 86.38 257 ARG A C 1
ATOM 1974 O O . ARG A 1 257 ? -3.335 -9.964 21.388 1.00 86.38 257 ARG A O 1
A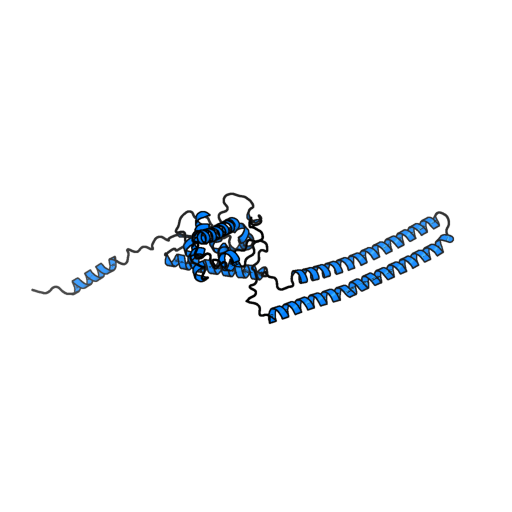TOM 1981 N N . SER A 1 258 ? -2.882 -12.156 21.524 1.00 86.50 258 SER A N 1
ATOM 1982 C CA . SER A 1 258 ? -1.475 -12.033 21.116 1.00 86.50 258 SER A CA 1
ATOM 1983 C C . SER A 1 258 ? -1.330 -11.381 19.732 1.00 86.50 258 SER A C 1
ATOM 1985 O O . SER A 1 258 ? -0.480 -10.509 19.538 1.00 86.50 258 SER A O 1
ATOM 1987 N N . ARG A 1 259 ? -2.211 -11.727 18.781 1.00 87.00 259 ARG A N 1
ATOM 1988 C CA . ARG A 1 259 ? -2.272 -11.078 17.460 1.00 87.00 259 ARG A CA 1
ATOM 1989 C C . ARG A 1 259 ? -2.633 -9.594 17.564 1.00 87.00 259 ARG A C 1
ATOM 1991 O O . ARG A 1 259 ? -1.973 -8.768 16.936 1.00 87.00 259 ARG A O 1
ATOM 1998 N N . ALA A 1 260 ? -3.634 -9.246 18.371 1.00 87.75 260 ALA A N 1
ATOM 1999 C CA . ALA A 1 260 ? -4.010 -7.856 18.614 1.00 87.75 260 ALA A CA 1
ATOM 2000 C C . ALA A 1 260 ? -2.854 -7.059 19.245 1.00 87.75 260 ALA A C 1
ATOM 2002 O O . ALA A 1 260 ? -2.572 -5.943 18.816 1.00 87.75 260 ALA A O 1
ATOM 2003 N N . GLU A 1 261 ? -2.129 -7.636 20.205 1.00 88.44 261 GLU A N 1
ATOM 2004 C CA . GLU A 1 261 ? -0.953 -7.002 20.812 1.00 88.44 261 GLU A CA 1
ATOM 2005 C C . GLU A 1 261 ? 0.157 -6.741 19.779 1.00 88.44 261 GLU A C 1
ATOM 2007 O O . GLU A 1 261 ? 0.734 -5.650 19.759 1.00 88.44 261 GLU A O 1
ATOM 2012 N N . ALA A 1 262 ? 0.429 -7.693 18.879 1.00 86.56 262 ALA A N 1
ATOM 2013 C CA . ALA A 1 262 ? 1.390 -7.507 17.788 1.00 86.56 262 ALA A CA 1
ATOM 2014 C C . ALA A 1 262 ? 0.967 -6.379 16.825 1.00 86.56 262 ALA A C 1
ATOM 2016 O O . ALA A 1 262 ? 1.790 -5.539 16.448 1.00 86.56 262 ALA A O 1
ATOM 2017 N N . TRP A 1 263 ? -0.321 -6.313 16.478 1.00 87.94 263 TRP A N 1
ATOM 2018 C CA . TRP A 1 263 ? -0.892 -5.252 15.643 1.00 87.94 263 TRP A CA 1
ATOM 2019 C C . TRP A 1 263 ? -0.776 -3.873 16.311 1.00 87.94 263 TRP A C 1
ATOM 2021 O O . TRP A 1 263 ? -0.304 -2.913 15.702 1.00 87.94 263 TRP A O 1
ATOM 2031 N N . TYR A 1 264 ? -1.097 -3.789 17.606 1.00 88.31 264 TYR A N 1
ATOM 2032 C CA . TYR A 1 264 ? -0.982 -2.562 18.394 1.00 88.31 264 TYR A CA 1
ATOM 2033 C C . TYR A 1 264 ? 0.464 -2.059 18.508 1.00 88.31 264 TYR A C 1
ATOM 2035 O O . TYR A 1 264 ? 0.711 -0.854 18.396 1.00 88.31 264 TYR A O 1
ATOM 2043 N N . ARG A 1 265 ? 1.443 -2.953 18.703 1.00 87.00 265 ARG A N 1
ATOM 2044 C CA . ARG A 1 265 ? 2.872 -2.583 18.757 1.00 87.00 265 ARG A CA 1
ATOM 2045 C C . ARG A 1 265 ? 3.360 -1.961 17.449 1.00 87.00 265 ARG A C 1
ATOM 2047 O O . ARG A 1 265 ? 4.174 -1.044 17.484 1.00 87.00 265 ARG A O 1
ATOM 2054 N N . ASN A 1 266 ? 2.818 -2.407 16.318 1.00 86.81 266 ASN A N 1
ATOM 2055 C CA . ASN A 1 266 ? 3.175 -1.918 14.988 1.00 86.81 266 ASN A CA 1
ATOM 2056 C C . ASN A 1 266 ? 2.314 -0.730 14.509 1.00 86.81 266 ASN A C 1
ATOM 2058 O O . ASN A 1 266 ? 2.490 -0.273 13.380 1.00 86.81 266 ASN A O 1
ATOM 2062 N N . ARG A 1 267 ? 1.422 -0.176 15.350 1.00 87.81 267 ARG A N 1
ATOM 2063 C CA . ARG A 1 267 ? 0.446 0.859 14.946 1.00 87.81 267 ARG A CA 1
ATOM 2064 C C . ARG A 1 267 ? 1.059 2.085 14.264 1.00 87.81 267 ARG A C 1
ATOM 2066 O O . ARG A 1 267 ? 0.498 2.588 13.297 1.00 87.81 267 ARG A O 1
ATOM 2073 N N . CYS A 1 268 ? 2.229 2.537 14.717 1.00 83.06 268 CYS A N 1
ATOM 2074 C CA . CYS A 1 268 ? 2.913 3.688 14.123 1.00 83.06 268 CYS A CA 1
ATOM 2075 C C . CYS A 1 268 ? 3.459 3.390 12.718 1.00 83.06 268 CYS A C 1
ATOM 2077 O O . CYS A 1 268 ? 3.422 4.268 11.862 1.00 83.06 268 CYS A O 1
ATOM 2079 N N . SER A 1 269 ? 3.942 2.165 12.476 1.00 84.25 269 SER A N 1
ATOM 2080 C CA . SER A 1 269 ? 4.406 1.727 11.151 1.00 84.25 269 SER A CA 1
ATOM 2081 C C . SER A 1 269 ? 3.218 1.541 10.200 1.00 84.25 269 SER A C 1
ATOM 2083 O O . SER A 1 269 ? 3.233 2.055 9.087 1.00 84.25 269 SER A O 1
ATOM 2085 N N . ILE A 1 270 ? 2.126 0.932 10.682 1.00 87.94 270 ILE A N 1
ATOM 2086 C CA . ILE A 1 270 ? 0.878 0.739 9.920 1.00 87.94 270 ILE A CA 1
ATOM 2087 C C . ILE A 1 270 ? 0.287 2.081 9.456 1.00 87.94 270 ILE A C 1
ATOM 2089 O O . ILE A 1 270 ? -0.168 2.197 8.317 1.00 87.94 270 ILE A O 1
ATOM 2093 N N . LEU A 1 271 ? 0.297 3.092 10.332 1.00 88.50 271 LEU A N 1
ATOM 2094 C CA . LEU A 1 271 ? -0.257 4.422 10.062 1.00 88.50 271 LEU A CA 1
ATOM 2095 C C . LEU A 1 271 ? 0.735 5.402 9.423 1.00 88.50 271 LEU A C 1
ATOM 2097 O O . LEU A 1 271 ? 0.346 6.535 9.130 1.00 88.50 271 LEU A O 1
ATOM 2101 N N . SER A 1 272 ? 1.988 5.004 9.187 1.00 85.62 272 SER A N 1
ATOM 2102 C CA . SER A 1 272 ? 3.009 5.902 8.634 1.00 85.62 272 SER A CA 1
ATOM 2103 C C . SER A 1 272 ? 2.590 6.577 7.314 1.00 85.62 272 SER A C 1
ATOM 2105 O O . SER A 1 272 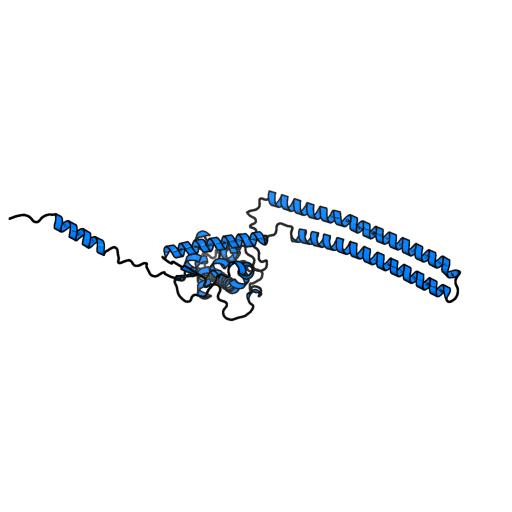? 2.798 7.795 7.212 1.00 85.62 272 SER A O 1
ATOM 2107 N N . PRO A 1 273 ? 1.889 5.901 6.368 1.00 85.50 273 PRO A N 1
ATOM 2108 C CA . PRO A 1 273 ? 1.464 6.527 5.111 1.00 85.50 273 PRO A CA 1
ATOM 2109 C C . PRO A 1 273 ? 0.385 7.604 5.290 1.00 85.50 273 PRO A C 1
ATOM 2111 O O . PRO A 1 273 ? 0.134 8.392 4.382 1.00 85.50 273 PRO A O 1
ATOM 2114 N N . PHE A 1 274 ? -0.263 7.646 6.456 1.00 86.50 274 PHE A N 1
ATOM 2115 C CA . PHE A 1 274 ? -1.347 8.577 6.773 1.00 86.50 274 PHE A CA 1
ATOM 2116 C C . PHE A 1 274 ? -0.933 9.659 7.774 1.00 86.50 274 PHE A C 1
ATOM 2118 O O . PHE A 1 274 ? -1.770 10.451 8.208 1.00 86.50 274 PHE A O 1
ATOM 2125 N N . SER A 1 275 ? 0.350 9.705 8.144 1.00 80.25 275 SER A N 1
ATOM 2126 C CA . SER A 1 275 ? 0.869 10.575 9.202 1.00 80.25 275 SER A CA 1
ATOM 2127 C C . SER A 1 275 ? 0.538 12.056 8.998 1.00 80.25 275 SER A C 1
ATOM 2129 O O . SER A 1 275 ? 0.150 12.712 9.960 1.00 80.25 275 SER A O 1
ATOM 2131 N N . GLU A 1 276 ? 0.574 12.569 7.764 1.00 78.06 276 GLU A N 1
ATOM 2132 C CA . GLU A 1 276 ? 0.211 13.963 7.450 1.00 78.06 276 GLU A CA 1
ATOM 2133 C C . GLU A 1 276 ? -1.208 14.335 7.908 1.00 78.06 276 GLU A C 1
ATOM 2135 O O . GLU A 1 276 ? -1.447 15.460 8.341 1.00 78.06 276 GLU A O 1
ATOM 2140 N N . ARG A 1 277 ? -2.153 13.387 7.868 1.00 75.00 277 ARG A N 1
ATOM 2141 C CA . ARG A 1 277 ? -3.533 13.608 8.329 1.00 75.00 277 ARG A CA 1
ATOM 2142 C C . ARG A 1 277 ? -3.692 13.469 9.839 1.00 75.00 277 ARG A C 1
ATOM 2144 O O . ARG A 1 277 ? -4.686 13.939 10.381 1.00 75.00 277 ARG A O 1
ATOM 2151 N N . ILE A 1 278 ? -2.752 12.801 10.504 1.00 75.31 278 ILE A N 1
ATOM 2152 C CA . ILE A 1 278 ? -2.850 12.457 11.926 1.00 75.31 278 ILE A CA 1
ATOM 2153 C C . ILE A 1 278 ? -2.046 13.424 12.818 1.00 75.31 278 ILE A C 1
ATOM 2155 O O . ILE A 1 278 ? -2.288 13.485 14.017 1.00 75.31 278 ILE A O 1
ATOM 2159 N N . GLN A 1 279 ? -1.128 14.219 12.255 1.00 64.12 279 GLN A N 1
ATOM 2160 C CA . GLN A 1 279 ? -0.138 15.057 12.963 1.00 64.12 279 GLN A CA 1
ATOM 2161 C C . GLN A 1 279 ? -0.676 16.248 13.800 1.00 64.12 279 GLN A C 1
ATOM 2163 O O . GLN A 1 279 ? 0.024 17.232 14.021 1.00 64.12 279 GLN A O 1
ATOM 2168 N N . THR A 1 280 ? -1.884 16.168 14.352 1.00 58.09 280 THR A N 1
ATOM 2169 C CA . THR A 1 280 ? -2.435 17.167 15.286 1.00 58.09 280 THR A CA 1
ATOM 2170 C C . THR A 1 280 ? -2.366 16.727 16.752 1.00 58.09 280 THR A C 1
ATOM 2172 O O . THR A 1 280 ? -3.200 17.141 17.557 1.00 58.09 280 THR A O 1
ATOM 2175 N N . SER A 1 281 ? -1.421 15.861 17.115 1.00 54.91 281 SER A N 1
ATOM 2176 C CA . SER A 1 281 ? -1.307 15.316 18.467 1.00 54.91 281 SER A CA 1
ATOM 2177 C C . SER A 1 281 ? -0.435 16.190 19.372 1.00 54.91 281 SER A C 1
ATOM 2179 O O . SER A 1 281 ? 0.662 16.617 19.015 1.00 54.91 281 SER A O 1
ATOM 2181 N N . PHE A 1 282 ? -0.920 16.442 20.583 1.00 57.44 282 PHE A N 1
ATOM 2182 C CA . PHE A 1 282 ? -0.189 17.099 21.664 1.00 57.44 282 PHE A CA 1
ATOM 2183 C C . PHE A 1 282 ? -0.353 16.229 22.911 1.00 57.44 282 PHE A C 1
ATOM 2185 O O . PHE A 1 282 ? -1.427 15.701 23.193 1.00 57.44 282 PHE A O 1
ATOM 2192 N N . VAL A 1 283 ? 0.738 16.033 23.646 1.00 54.59 283 VAL A N 1
ATOM 2193 C CA . VAL A 1 283 ? 0.757 15.113 24.787 1.00 54.59 283 VAL A CA 1
ATOM 2194 C C . VAL A 1 283 ? 0.111 15.796 25.984 1.00 54.59 283 VAL A C 1
ATOM 2196 O O . VAL A 1 283 ? 0.657 16.763 26.513 1.00 54.59 283 VAL A O 1
ATOM 2199 N N . VAL A 1 284 ? -1.044 15.293 26.422 1.00 58.41 284 VAL A N 1
ATOM 2200 C CA . VAL A 1 284 ? -1.705 15.752 27.651 1.00 58.41 284 VAL A CA 1
ATOM 2201 C C . VAL A 1 284 ? -1.649 14.654 28.696 1.00 58.41 284 VAL A C 1
ATOM 2203 O O . VAL A 1 284 ? -2.155 13.553 28.496 1.00 58.41 284 VAL A O 1
ATOM 2206 N N . THR A 1 285 ? -1.027 14.961 29.830 1.00 55.56 285 THR A N 1
ATOM 2207 C CA . THR A 1 285 ? -1.009 14.095 31.008 1.00 55.56 285 THR A CA 1
ATOM 2208 C C . THR A 1 285 ? -2.190 14.454 31.910 1.00 55.56 285 THR A C 1
ATOM 2210 O O . THR A 1 285 ? -2.200 15.527 32.513 1.00 55.56 285 THR A O 1
ATOM 2213 N N . GLY A 1 286 ? -3.180 13.563 31.997 1.00 60.34 286 GLY A N 1
ATOM 2214 C CA . GLY A 1 286 ? -4.418 13.756 32.764 1.00 60.34 286 GLY A CA 1
ATOM 2215 C C . GLY A 1 286 ? -5.675 13.778 31.885 1.00 60.34 286 GLY A C 1
ATOM 2216 O O . GLY A 1 286 ? -5.581 13.825 30.664 1.00 60.34 286 GLY A O 1
ATOM 2217 N N . GLY A 1 287 ? -6.855 13.727 32.512 1.00 77.25 287 GLY A N 1
ATOM 2218 C CA . GLY A 1 287 ? -8.157 13.677 31.829 1.00 77.25 287 GLY A CA 1
ATOM 2219 C C . GLY A 1 287 ? -8.828 12.299 31.860 1.00 77.25 287 GLY A C 1
ATOM 2220 O O . GLY A 1 287 ? -8.245 11.314 32.312 1.00 77.25 287 GLY A O 1
ATOM 2221 N N . ILE A 1 288 ? -10.087 12.242 31.419 1.00 85.38 288 ILE A N 1
ATOM 2222 C CA . ILE A 1 288 ? -10.853 10.990 31.316 1.00 85.38 288 ILE A CA 1
ATOM 2223 C C . ILE A 1 288 ? -10.468 10.285 30.012 1.00 85.38 288 ILE A C 1
ATOM 2225 O O . ILE A 1 288 ? -10.731 10.811 28.933 1.00 85.38 288 ILE A O 1
ATOM 2229 N N . ASP A 1 289 ? -9.882 9.092 30.108 1.00 88.25 289 ASP A N 1
ATOM 2230 C CA . ASP A 1 289 ? -9.569 8.267 28.937 1.00 88.25 289 ASP A CA 1
ATOM 2231 C C . ASP A 1 289 ? -10.860 7.707 28.317 1.00 88.25 289 ASP A C 1
ATOM 2233 O O . ASP A 1 289 ? -11.587 6.922 28.933 1.00 88.25 289 ASP A O 1
ATOM 2237 N N . LEU A 1 290 ? -11.144 8.124 27.085 1.00 89.12 290 LEU A N 1
ATOM 2238 C CA . LEU A 1 290 ? -12.290 7.685 26.294 1.00 89.12 290 LEU A CA 1
ATOM 2239 C C . LEU A 1 290 ? -11.951 6.534 25.341 1.00 89.12 290 LEU A C 1
ATOM 2241 O O . LEU A 1 290 ? -12.854 6.001 24.699 1.00 89.12 290 LEU A O 1
ATOM 2245 N N . THR A 1 291 ? -10.683 6.119 25.247 1.00 90.75 291 THR A N 1
ATOM 2246 C CA . THR A 1 291 ? -10.210 5.140 24.251 1.00 90.75 291 THR A CA 1
ATOM 2247 C C . THR A 1 291 ? -11.025 3.850 24.286 1.00 90.75 291 THR A C 1
ATOM 2249 O O . THR A 1 291 ? -11.535 3.418 23.257 1.00 90.75 291 THR A O 1
ATOM 2252 N N . ALA A 1 292 ? -11.182 3.239 25.464 1.00 90.38 292 ALA A N 1
ATOM 2253 C CA . ALA A 1 292 ? -11.879 1.959 25.599 1.00 90.38 292 ALA A CA 1
ATOM 2254 C C . ALA A 1 292 ? -13.373 2.066 25.254 1.00 90.38 292 ALA A C 1
ATOM 2256 O O . ALA A 1 292 ? -13.937 1.172 24.628 1.00 90.38 292 ALA A O 1
ATOM 2257 N N . GLU A 1 293 ? -14.009 3.176 25.622 1.00 91.00 293 GLU A N 1
ATOM 2258 C CA . GLU A 1 293 ? -15.428 3.417 25.359 1.00 91.00 293 GLU A CA 1
ATOM 2259 C C . GLU A 1 293 ? -15.694 3.671 23.875 1.00 91.00 293 GLU A C 1
ATOM 2261 O O . GLU A 1 293 ? -16.599 3.071 23.295 1.00 91.00 293 GLU A O 1
ATOM 2266 N N . VAL A 1 294 ? -14.868 4.506 23.241 1.00 92.12 294 VAL A N 1
ATOM 2267 C CA . VAL A 1 294 ? -14.948 4.765 21.800 1.00 92.12 294 VAL A CA 1
ATOM 2268 C C . VAL A 1 294 ? -14.665 3.483 21.019 1.00 92.12 294 VAL A C 1
ATOM 2270 O O . VAL A 1 294 ? -15.407 3.164 20.091 1.00 92.12 294 VAL A O 1
ATOM 2273 N N . MET A 1 295 ? -13.664 2.700 21.430 1.00 92.75 295 MET A N 1
ATOM 2274 C CA . MET A 1 295 ? -13.364 1.402 20.824 1.00 92.75 295 MET A CA 1
ATOM 2275 C C . MET A 1 295 ? -14.551 0.439 20.941 1.00 92.75 295 MET A C 1
ATOM 2277 O O . MET A 1 295 ? -14.974 -0.140 19.943 1.00 92.75 295 MET A O 1
ATOM 2281 N N . ALA A 1 296 ? -15.138 0.297 22.133 1.00 91.69 296 ALA A N 1
ATOM 2282 C CA . ALA A 1 296 ? -16.304 -0.560 22.342 1.00 91.69 296 ALA A CA 1
ATOM 2283 C C . ALA A 1 296 ? -17.500 -0.119 21.479 1.00 91.69 296 ALA A C 1
ATOM 2285 O O . ALA A 1 296 ? -18.178 -0.962 20.883 1.00 91.69 296 ALA A O 1
ATOM 2286 N N . ALA A 1 297 ? -17.731 1.192 21.351 1.00 92.50 297 ALA A N 1
ATOM 2287 C CA . ALA A 1 297 ? -18.777 1.747 20.497 1.00 92.50 297 ALA A CA 1
ATOM 2288 C C . ALA A 1 297 ? -18.538 1.443 19.006 1.00 92.50 297 ALA A C 1
ATOM 2290 O O . ALA A 1 297 ? -19.472 1.029 18.311 1.00 92.50 297 ALA A O 1
ATOM 2291 N N . VAL A 1 298 ? -17.297 1.586 18.522 1.00 92.00 298 VAL A N 1
ATOM 2292 C CA . VAL A 1 298 ? -16.900 1.214 17.152 1.00 92.00 298 VAL A CA 1
ATOM 2293 C C . VAL A 1 298 ? -17.136 -0.280 16.925 1.00 92.00 298 VAL A C 1
ATOM 2295 O O . VAL A 1 298 ? -17.878 -0.656 16.020 1.00 92.00 298 VAL A O 1
ATOM 2298 N N . LEU A 1 299 ? -16.579 -1.153 17.766 1.00 90.50 299 LEU A N 1
ATOM 2299 C CA . LEU A 1 299 ? -16.682 -2.603 17.574 1.00 90.50 299 LEU A CA 1
ATOM 2300 C C . LEU A 1 299 ? -18.135 -3.104 17.650 1.00 90.50 299 LEU A C 1
ATOM 2302 O O . LEU A 1 299 ? -18.538 -3.966 16.864 1.00 90.50 299 LEU A O 1
ATOM 2306 N N . THR A 1 300 ? -18.948 -2.513 18.530 1.00 90.94 300 THR A N 1
ATOM 2307 C CA . THR A 1 300 ? -20.386 -2.806 18.628 1.00 90.94 300 THR A CA 1
ATOM 2308 C C . THR A 1 300 ? -21.130 -2.398 17.357 1.00 90.94 300 THR A C 1
ATOM 2310 O O . THR A 1 300 ? -21.958 -3.165 16.859 1.00 90.94 300 THR A O 1
ATOM 2313 N N . LYS A 1 301 ? -20.811 -1.233 16.774 1.00 91.94 301 LYS A N 1
ATOM 2314 C CA . LYS A 1 301 ? -21.411 -0.767 15.512 1.00 91.94 301 LYS A CA 1
ATOM 2315 C C . LYS A 1 301 ? -21.181 -1.758 14.364 1.00 91.94 301 LYS A C 1
ATOM 2317 O O . LYS A 1 301 ? -22.086 -1.976 13.560 1.00 91.94 301 LYS A O 1
ATOM 2322 N N . TYR A 1 302 ? -20.007 -2.386 14.322 1.00 88.75 302 TYR A N 1
ATOM 2323 C CA . TYR A 1 302 ? -19.636 -3.386 13.314 1.00 88.75 302 TYR A CA 1
ATOM 2324 C C . TYR A 1 302 ? -20.009 -4.831 13.695 1.00 88.75 302 TYR A C 1
ATOM 2326 O O . TYR A 1 302 ? -19.672 -5.754 12.958 1.00 88.75 302 TYR A O 1
ATOM 2334 N N . ARG A 1 303 ? -20.751 -5.037 14.795 1.00 87.50 303 ARG A N 1
ATOM 2335 C CA . ARG A 1 303 ? -21.240 -6.352 15.259 1.00 87.50 303 ARG A CA 1
ATOM 2336 C C . ARG A 1 303 ? -20.126 -7.378 15.512 1.00 87.50 303 ARG A C 1
ATOM 2338 O O . ARG A 1 303 ? -20.313 -8.567 15.263 1.00 87.50 303 ARG A O 1
ATOM 2345 N N . ILE A 1 304 ? -18.980 -6.924 16.011 1.00 86.31 304 ILE A N 1
ATOM 2346 C CA . ILE A 1 304 ? -17.883 -7.812 16.410 1.00 86.31 304 ILE A CA 1
ATOM 2347 C C . ILE A 1 304 ? -18.285 -8.602 17.666 1.00 86.31 304 ILE A C 1
ATOM 2349 O O . ILE A 1 304 ? -18.939 -8.051 18.553 1.00 86.31 304 ILE A O 1
ATOM 2353 N N . ASP A 1 305 ? -17.897 -9.878 17.759 1.00 85.19 305 ASP A N 1
ATOM 2354 C CA . ASP A 1 305 ? -18.197 -10.738 18.913 1.00 85.19 305 ASP A CA 1
ATOM 2355 C C . ASP A 1 305 ? -17.649 -10.154 20.228 1.00 85.19 305 ASP A C 1
ATOM 2357 O O . ASP A 1 305 ? -16.510 -9.693 20.289 1.00 85.19 305 ASP A O 1
ATOM 2361 N N . SER A 1 306 ? -18.443 -10.192 21.301 1.00 84.75 306 SER A N 1
ATOM 2362 C CA . SER A 1 306 ? -18.103 -9.548 22.578 1.00 84.75 306 SER A CA 1
ATOM 2363 C C . SER A 1 306 ? -16.840 -10.110 23.240 1.00 84.75 306 SER A C 1
ATOM 2365 O O . SER A 1 306 ? -16.120 -9.367 23.910 1.00 84.75 306 SER A O 1
ATOM 2367 N N . LYS A 1 307 ? -16.509 -11.392 23.037 1.00 83.25 307 LYS A N 1
ATOM 2368 C CA . LYS A 1 307 ? -15.263 -11.976 23.559 1.00 83.25 307 LYS A CA 1
ATOM 2369 C C . LYS A 1 307 ? -14.051 -11.453 22.794 1.00 83.25 307 LYS A C 1
ATOM 2371 O O . LYS A 1 307 ? -13.019 -11.179 23.404 1.00 83.25 307 LYS A O 1
ATOM 2376 N N . LEU A 1 308 ? -14.194 -11.244 21.486 1.00 82.62 308 LEU A N 1
ATOM 2377 C CA . LEU A 1 308 ? -13.155 -10.639 20.658 1.00 82.62 308 LEU A CA 1
ATOM 2378 C C . LEU A 1 308 ? -12.971 -9.148 20.969 1.00 82.62 308 LEU A C 1
ATOM 2380 O O . LEU A 1 308 ? -11.838 -8.676 21.038 1.00 82.62 308 LEU A O 1
ATOM 2384 N N . GLN A 1 309 ? -14.064 -8.427 21.245 1.00 86.56 309 GLN A N 1
ATOM 2385 C CA . GLN A 1 309 ? -13.992 -7.047 21.735 1.00 86.56 309 GLN A CA 1
ATOM 2386 C C . GLN A 1 309 ? -13.137 -6.957 23.003 1.00 86.56 309 GLN A C 1
ATOM 2388 O O . GLN A 1 309 ? -12.245 -6.116 23.086 1.00 86.56 309 GLN A O 1
ATOM 2393 N N . ASN A 1 310 ? -13.350 -7.868 23.959 1.00 86.19 310 ASN A N 1
ATOM 2394 C CA . ASN A 1 310 ? -12.556 -7.922 25.185 1.00 86.19 310 ASN A CA 1
ATOM 2395 C C . ASN A 1 310 ? -11.074 -8.214 24.915 1.00 86.19 310 ASN A C 1
ATOM 2397 O O . ASN A 1 310 ? -10.221 -7.599 25.550 1.00 86.19 310 ASN A O 1
ATOM 2401 N N . ALA A 1 311 ? -10.754 -9.100 23.966 1.00 84.12 311 ALA A N 1
ATOM 2402 C CA . ALA A 1 311 ? -9.368 -9.380 23.587 1.00 84.12 311 ALA A CA 1
ATOM 2403 C C . ALA A 1 311 ? -8.663 -8.134 23.013 1.00 84.12 311 ALA A C 1
ATOM 2405 O O . ALA A 1 311 ? -7.540 -7.825 23.411 1.00 84.12 311 ALA A O 1
ATOM 2406 N N . VAL A 1 312 ? -9.341 -7.376 22.142 1.00 84.62 312 VAL A N 1
ATOM 2407 C CA . VAL A 1 312 ? -8.815 -6.119 21.577 1.00 84.62 312 VAL A CA 1
ATOM 2408 C C . VAL A 1 312 ? -8.643 -5.051 22.660 1.00 84.62 312 VAL A C 1
ATOM 2410 O O . VAL A 1 312 ? -7.592 -4.420 22.741 1.00 84.62 312 VAL A O 1
ATOM 2413 N N . LEU A 1 313 ? -9.641 -4.869 23.530 1.00 87.38 313 LEU A N 1
ATOM 2414 C CA . LEU A 1 313 ? -9.567 -3.901 24.629 1.00 87.38 313 LEU A CA 1
ATOM 2415 C C . LEU A 1 313 ? -8.424 -4.231 25.597 1.00 87.38 313 LEU A C 1
ATOM 2417 O O . LEU A 1 313 ? -7.681 -3.335 25.996 1.00 87.38 313 LEU A O 1
ATOM 2421 N N . GLN A 1 314 ? -8.234 -5.510 25.935 1.00 85.88 314 GLN A N 1
ATOM 2422 C CA . GLN A 1 314 ? -7.102 -5.950 26.753 1.00 85.88 314 GLN A CA 1
ATOM 2423 C C . GLN A 1 314 ? -5.764 -5.649 26.070 1.00 85.88 314 GLN A C 1
ATOM 2425 O O . GLN A 1 314 ? -4.871 -5.122 26.727 1.00 85.88 314 GLN A O 1
ATOM 2430 N N . ALA A 1 315 ? -5.631 -5.902 24.765 1.00 82.94 315 ALA A N 1
ATOM 2431 C CA . ALA A 1 315 ? -4.403 -5.593 24.032 1.00 82.94 315 ALA A CA 1
ATOM 2432 C C . ALA A 1 315 ? -4.046 -4.094 24.083 1.00 82.94 315 ALA A C 1
ATOM 2434 O O . ALA A 1 315 ? -2.882 -3.746 24.286 1.00 82.94 315 ALA A O 1
ATOM 2435 N N . VAL A 1 316 ? -5.042 -3.204 23.975 1.00 82.06 316 VAL A N 1
ATOM 2436 C CA . VAL A 1 316 ? -4.836 -1.751 24.117 1.00 82.06 316 VAL A CA 1
ATOM 2437 C C . VAL A 1 316 ? -4.431 -1.385 25.548 1.00 82.06 316 VAL A C 1
ATOM 2439 O O . VAL A 1 316 ? -3.513 -0.594 25.734 1.00 82.06 316 VAL A O 1
ATOM 2442 N N . HIS A 1 317 ? -5.073 -1.965 26.567 1.00 80.94 317 HIS A N 1
ATOM 2443 C CA . HIS A 1 317 ? -4.757 -1.670 27.969 1.00 80.94 317 HIS A CA 1
ATOM 2444 C C . HIS A 1 317 ? -3.376 -2.169 28.407 1.00 80.94 317 HIS A C 1
ATOM 2446 O O . HIS A 1 317 ? -2.712 -1.483 29.174 1.00 80.94 317 HIS A O 1
ATOM 2452 N N . HIS A 1 318 ? -2.940 -3.337 27.931 1.00 72.50 318 HIS A N 1
ATOM 2453 C CA . HIS A 1 318 ? -1.632 -3.908 28.269 1.00 72.50 318 HIS A CA 1
ATOM 2454 C C . HIS A 1 318 ? -0.467 -3.278 27.497 1.00 72.50 318 HIS A C 1
ATOM 2456 O O . HIS A 1 318 ? 0.684 -3.442 27.894 1.00 72.50 318 HIS A O 1
ATOM 2462 N N . GLY A 1 319 ? -0.752 -2.608 26.379 1.00 59.25 319 GLY A N 1
ATOM 2463 C CA . GLY A 1 319 ? 0.254 -1.934 25.564 1.00 59.25 319 GLY A CA 1
ATOM 2464 C C . GLY A 1 319 ? 0.494 -0.461 25.919 1.00 59.25 319 GLY A C 1
ATOM 2465 O O . GLY A 1 319 ? 1.373 0.151 25.307 1.00 59.25 319 GLY A O 1
ATOM 2466 N N . LYS A 1 320 ? -0.294 0.120 26.830 1.00 61.38 320 LYS A N 1
ATOM 2467 C CA . LYS A 1 320 ? -0.048 1.447 27.421 1.00 61.38 320 LYS A CA 1
ATOM 2468 C C . LYS A 1 320 ? 0.971 1.334 28.552 1.00 61.38 320 LYS A C 1
ATOM 2470 O O . LYS A 1 320 ? 1.836 2.231 28.621 1.00 61.38 320 LYS A O 1
#

pLDDT: mean 78.6, std 15.38, range [39.62, 95.38]

Solvent-accessible surface area (backbone atoms only — not comparable to full-atom values): 18396 Å² total; per-residue (Å²): 139,81,82,84,66,75,71,65,62,58,56,54,53,56,56,62,61,59,66,71,76,74,78,75,66,80,74,76,80,36,46,26,27,30,36,53,50,59,50,55,64,68,31,76,80,44,29,41,47,36,73,89,76,73,24,28,48,52,64,80,85,76,59,57,74,68,55,54,52,53,50,50,54,49,51,54,48,52,46,50,55,51,53,60,58,42,52,61,52,55,50,52,51,51,53,49,51,55,50,49,56,50,52,51,51,49,54,48,55,54,46,66,66,52,50,82,80,42,65,72,74,60,37,54,52,50,53,50,53,50,51,52,51,52,50,52,52,49,52,54,50,51,53,53,49,50,55,51,47,52,52,45,52,52,50,48,49,51,43,50,51,48,49,76,60,44,66,84,54,60,44,42,53,73,68,55,32,53,50,52,51,50,53,53,51,54,49,51,52,53,46,44,53,51,57,28,55,78,69,62,31,75,46,77,41,40,55,46,68,65,82,78,78,78,76,81,54,68,77,42,76,61,92,59,64,97,82,68,52,61,30,52,65,76,64,63,67,86,61,92,78,40,88,82,36,70,66,57,48,50,52,53,49,50,50,48,22,55,50,39,36,51,52,59,74,31,34,62,34,62,42,38,92,50,40,89,82,60,73,82,47,56,86,65,90,70,60,50,74,42,40,66,60,42,43,51,53,53,42,53,74,73,67,52,56,71,69,57,51,50,29,48,52,47,26,56,64,76,71,109

Radius of gyration: 37.88 Å; Cα contacts (8 Å, |Δi|>4): 269; chains: 1; bounding box: 112×72×122 Å

Secondary structure (DSSP, 8-state):
-PPPPTHHHHHHHHHHHHSTTS--PPPP-EEEEE-HHHHHHT-GGGGGEETTTTEEB--TTSS-HHHHHHHHHHHHHHHHHHHHHHHHHHHHHHHHHHHHHHHHHHHHHHHHHHGGG--THHHHHHHHHHHHHHHHHHHHHHHHHHHHHHHHHHHHHHHHHHHHT-S--SB--HHHHHHHHHHHHHHHHHHHHHHHHHTTEEEEEE-S----S---GGGSPP-S-TT--HHHHHH-PPPTTGGG-HHHHHHHHHHHHHHHHHHHHTHHHHTGGGHHHH--------SEE-HHHHHHHHHHHTT--HHHHHHHHHHHHHT-